Protein AF-A0A822DGM6-F1 (afdb_monomer_lite)

Secondary structure (DSSP, 8-state):
-B-B-----PPPSEEEHHHHHHHHHHHHHHSS-HHHHHHHHHHEEEETTSSS-EEEEPPHHHH-GGGG-S-HHHHHHHHHHHHHHHHHHHHHHHHHHHHHHHTTSS-HHHHHHHH-S-----TT--EEEEEETTGGGGTTSGGGGGTB-EEETTEE-HHHHHHHHHIIIIIHHHHS-GGGEEEEEE---TTSS-TTTSHHHHHHHHHHHHHHHHHHHHHHHHHHHHGGG-HHHHHHHHHHHHHHHTT-

Structure (mmCIF, N/CA/C/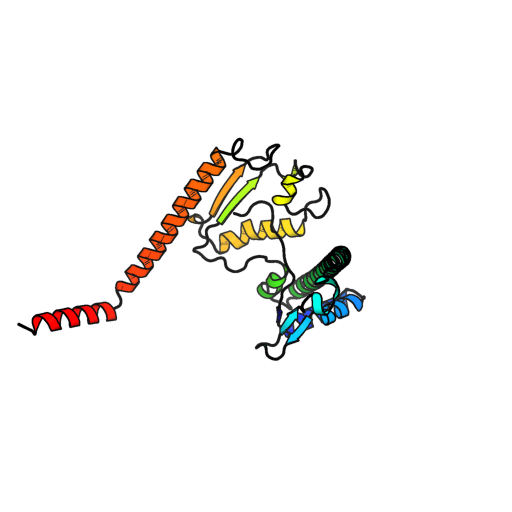O backbone):
data_AF-A0A822DGM6-F1
#
_entry.id   AF-A0A822DGM6-F1
#
loop_
_atom_site.group_PDB
_atom_site.id
_atom_site.type_symbol
_atom_site.label_atom_id
_atom_site.label_alt_id
_atom_site.label_comp_id
_atom_site.label_asym_id
_atom_site.label_entity_id
_atom_site.label_seq_id
_atom_site.pdbx_PDB_ins_code
_atom_site.Cartn_x
_atom_site.Cartn_y
_atom_site.Cartn_z
_atom_site.occupancy
_atom_site.B_iso_or_equiv
_atom_site.auth_seq_id
_atom_site.auth_comp_id
_atom_site.auth_asym_id
_atom_site.auth_atom_id
_atom_site.pdbx_PDB_model_num
ATOM 1 N N . LEU A 1 1 ? -4.417 0.919 12.700 1.00 87.94 1 LEU A N 1
ATOM 2 C CA . LEU A 1 1 ? -4.740 2.357 12.836 1.00 87.94 1 LEU A CA 1
ATOM 3 C C . LEU A 1 1 ? -4.350 3.060 11.544 1.00 87.94 1 LEU A C 1
ATOM 5 O O . LEU A 1 1 ? -3.173 3.060 11.208 1.00 87.94 1 LEU A O 1
ATOM 9 N N . LEU A 1 2 ? -5.324 3.597 10.815 1.00 91.88 2 LEU A N 1
ATOM 10 C CA . LEU A 1 2 ? -5.142 4.345 9.570 1.00 91.88 2 LEU A CA 1
ATOM 11 C C . LEU A 1 2 ? -5.371 5.835 9.853 1.00 91.88 2 LEU A C 1
ATOM 13 O O . LEU A 1 2 ? -6.252 6.186 10.635 1.00 91.88 2 LEU A O 1
ATOM 17 N N . SER A 1 3 ? -4.573 6.714 9.248 1.00 93.38 3 SER A N 1
ATOM 18 C CA . SER A 1 3 ? -4.699 8.164 9.435 1.00 93.38 3 SER A CA 1
ATOM 19 C C . SER A 1 3 ? -4.652 8.883 8.088 1.00 93.38 3 SER A C 1
ATOM 21 O O . SER A 1 3 ? -5.497 8.588 7.248 1.00 93.38 3 SER A O 1
ATOM 23 N N . HIS A 1 4 ? -3.705 9.793 7.857 1.00 93.31 4 HIS A N 1
ATOM 24 C CA . HIS A 1 4 ? -3.575 10.558 6.605 1.00 93.31 4 HIS A CA 1
ATOM 25 C C . HIS A 1 4 ? -2.502 10.026 5.651 1.00 93.31 4 HIS A C 1
ATOM 27 O O . HIS A 1 4 ? -2.264 10.597 4.594 1.00 93.31 4 HIS A O 1
ATOM 33 N N . ARG A 1 5 ? -1.878 8.904 6.007 1.00 92.38 5 ARG A N 1
ATOM 34 C CA . ARG A 1 5 ? -0.863 8.236 5.203 1.00 92.38 5 ARG A CA 1
ATOM 35 C C . ARG A 1 5 ? -1.451 6.974 4.597 1.00 92.38 5 ARG A C 1
ATOM 37 O O . ARG A 1 5 ? -1.886 6.091 5.338 1.00 92.38 5 ARG A O 1
ATOM 44 N N . TYR A 1 6 ? -1.434 6.886 3.275 1.00 89.69 6 TYR A N 1
ATOM 45 C CA . TYR A 1 6 ? -1.707 5.657 2.544 1.00 89.69 6 TYR A CA 1
ATOM 46 C C . TYR A 1 6 ? -0.543 4.669 2.668 1.00 89.69 6 TYR A C 1
ATOM 48 O O . TYR A 1 6 ? -0.751 3.472 2.865 1.00 89.69 6 TYR A O 1
ATOM 56 N N . GLY A 1 7 ? 0.689 5.183 2.611 1.00 83.94 7 GLY A N 1
ATOM 57 C CA . GLY A 1 7 ? 1.909 4.400 2.788 1.00 83.94 7 GLY A CA 1
ATOM 58 C C . GLY A 1 7 ? 2.513 3.878 1.485 1.00 83.94 7 GLY A C 1
ATOM 59 O O . GLY A 1 7 ? 2.067 4.205 0.382 1.00 83.94 7 GLY A O 1
ATOM 60 N N . SER A 1 8 ? 3.582 3.089 1.620 1.00 79.12 8 SER A N 1
ATOM 61 C CA . SER A 1 8 ? 4.339 2.575 0.480 1.00 79.12 8 SER A CA 1
ATOM 62 C C . SER A 1 8 ? 3.508 1.611 -0.362 1.00 79.12 8 SER A C 1
ATOM 64 O O . SER A 1 8 ? 2.733 0.799 0.137 1.00 79.12 8 SER A O 1
ATOM 66 N N . ARG A 1 9 ? 3.707 1.708 -1.674 1.00 84.62 9 ARG A N 1
ATOM 67 C CA . ARG A 1 9 ? 3.064 0.877 -2.690 1.00 84.62 9 ARG A CA 1
ATOM 68 C C . ARG A 1 9 ? 4.193 0.229 -3.492 1.00 84.62 9 ARG A C 1
ATOM 70 O O . ARG A 1 9 ? 4.675 0.841 -4.452 1.00 84.62 9 ARG A O 1
ATOM 77 N N . PRO A 1 10 ? 4.764 -0.875 -2.976 1.00 84.25 10 PRO A N 1
ATOM 78 C CA . PRO A 1 10 ? 5.934 -1.493 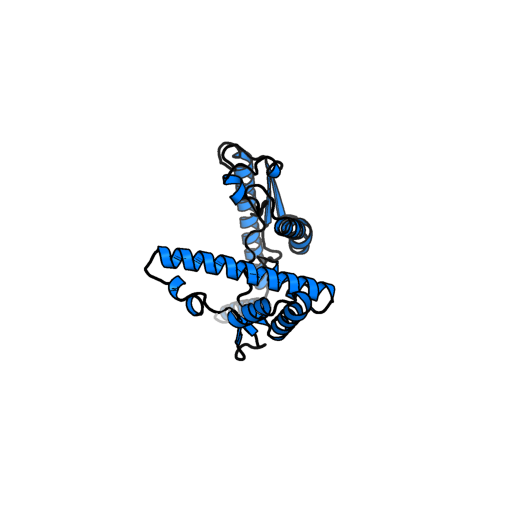-3.582 1.00 84.25 10 PRO A CA 1
ATOM 79 C C . PRO A 1 10 ? 5.580 -2.058 -4.957 1.00 84.25 10 PRO A C 1
ATOM 81 O O . PRO A 1 10 ? 4.427 -2.399 -5.218 1.00 84.25 10 PRO A O 1
ATOM 84 N N . ILE A 1 11 ? 6.581 -2.164 -5.830 1.00 90.94 11 ILE A N 1
ATOM 85 C CA . ILE A 1 11 ? 6.413 -2.899 -7.083 1.00 90.94 11 ILE A CA 1
ATOM 86 C C . ILE A 1 11 ? 6.126 -4.381 -6.770 1.00 90.94 11 ILE A C 1
ATOM 88 O O . ILE A 1 11 ? 6.687 -4.910 -5.803 1.00 90.94 11 ILE A O 1
ATOM 92 N N . PRO A 1 12 ? 5.248 -5.058 -7.530 1.00 92.00 12 PRO A N 1
ATOM 93 C CA . PRO A 1 12 ? 4.923 -6.453 -7.258 1.00 92.00 12 PRO A CA 1
ATOM 94 C C . PRO A 1 12 ? 6.148 -7.357 -7.404 1.00 92.00 12 PRO A C 1
ATOM 96 O O . PRO A 1 12 ? 6.867 -7.282 -8.391 1.00 92.00 12 PRO A O 1
ATOM 99 N N . ALA A 1 13 ? 6.363 -8.274 -6.461 1.00 93.06 13 ALA A N 1
ATOM 100 C CA . ALA A 1 13 ? 7.443 -9.257 -6.586 1.00 93.06 13 ALA A CA 1
ATOM 101 C C . ALA A 1 13 ? 7.217 -10.229 -7.758 1.00 93.06 13 ALA A C 1
ATOM 103 O O . ALA A 1 13 ? 8.172 -10.772 -8.311 1.00 93.06 13 ALA A O 1
ATOM 104 N N . GLN A 1 14 ? 5.954 -10.461 -8.120 1.00 94.00 14 GLN A N 1
ATOM 105 C CA . GLN A 1 14 ? 5.553 -11.337 -9.212 1.00 94.00 14 GLN A CA 1
ATOM 106 C C . GLN A 1 14 ? 4.372 -10.733 -9.966 1.00 94.00 14 GLN A C 1
ATOM 108 O O . GLN A 1 14 ? 3.446 -10.191 -9.359 1.00 94.00 14 GLN A O 1
ATOM 113 N N . ILE A 1 15 ? 4.396 -10.861 -11.289 1.00 95.94 15 ILE A N 1
ATOM 114 C CA . ILE A 1 15 ? 3.319 -10.439 -12.182 1.00 95.94 15 ILE A CA 1
ATOM 115 C C . ILE A 1 15 ? 3.035 -11.602 -13.128 1.00 95.94 15 ILE A C 1
ATOM 117 O O . ILE A 1 15 ? 3.938 -12.115 -13.782 1.00 95.94 15 ILE A O 1
ATOM 121 N N . ARG A 1 16 ? 1.777 -12.039 -13.206 1.00 96.12 16 ARG A N 1
ATOM 122 C CA . ARG A 1 16 ? 1.342 -13.109 -14.118 1.00 96.12 16 ARG A CA 1
ATOM 123 C C . ARG A 1 16 ? 1.769 -12.793 -15.557 1.00 96.12 16 ARG A C 1
ATOM 125 O O . ARG A 1 16 ? 1.596 -11.659 -15.995 1.00 96.12 16 ARG A O 1
ATOM 132 N N . ALA A 1 17 ? 2.284 -13.782 -16.289 1.00 96.75 17 ALA A N 1
ATOM 133 C CA . ALA A 1 17 ? 2.962 -13.559 -17.569 1.00 96.75 17 ALA A CA 1
ATOM 134 C C . ALA A 1 17 ? 2.120 -12.777 -18.579 1.00 96.75 17 ALA A C 1
ATOM 136 O O . ALA A 1 17 ? 2.533 -11.718 -19.035 1.00 96.75 17 ALA A O 1
ATOM 137 N N . SER A 1 18 ? 0.877 -13.210 -18.789 1.00 95.69 18 SER A N 1
ATOM 138 C CA . SER A 1 18 ? -0.056 -12.532 -19.693 1.00 95.69 18 SER A CA 1
ATOM 139 C C . SER A 1 18 ? -0.311 -11.062 -19.329 1.00 95.69 18 SER A C 1
ATOM 141 O O . SER A 1 18 ? -0.556 -10.246 -20.207 1.00 95.69 18 SER A O 1
ATOM 143 N N . LEU A 1 19 ? -0.298 -10.726 -18.032 1.00 96.62 19 LEU A N 1
ATOM 144 C CA . LEU A 1 19 ? -0.475 -9.351 -17.564 1.00 96.62 19 LEU A CA 1
ATOM 145 C C . LEU A 1 19 ? 0.804 -8.542 -17.791 1.00 96.62 19 LEU A C 1
ATOM 147 O O . LEU A 1 19 ? 0.732 -7.412 -18.255 1.00 96.62 19 LEU A O 1
ATOM 151 N N . PHE A 1 20 ? 1.970 -9.114 -17.491 1.00 97.06 20 PHE A N 1
ATOM 152 C CA . PHE A 1 20 ? 3.249 -8.441 -17.702 1.00 97.06 20 PHE A CA 1
ATOM 153 C C . PHE A 1 20 ? 3.493 -8.117 -19.180 1.00 97.06 20 PHE A C 1
ATOM 155 O O . PHE A 1 20 ? 3.872 -6.991 -19.497 1.00 97.06 20 PHE A O 1
ATOM 162 N N . ASP A 1 21 ? 3.227 -9.068 -20.077 1.00 96.62 21 ASP A N 1
ATOM 163 C CA . ASP A 1 21 ? 3.405 -8.883 -21.520 1.00 96.62 21 ASP A CA 1
ATOM 164 C C . ASP A 1 21 ? 2.504 -7.764 -22.058 1.00 96.62 21 ASP A C 1
ATOM 166 O O . ASP A 1 21 ? 2.976 -6.886 -22.780 1.00 96.62 21 ASP A O 1
ATOM 170 N N . LEU A 1 22 ? 1.241 -7.727 -21.619 1.00 96.38 22 LEU A N 1
ATOM 171 C CA . LEU A 1 22 ? 0.295 -6.662 -21.957 1.00 96.38 22 LEU A CA 1
ATOM 172 C C . LEU A 1 22 ? 0.761 -5.284 -21.454 1.00 96.38 22 LEU A C 1
ATOM 174 O O . LEU A 1 22 ? 0.689 -4.289 -22.181 1.00 96.38 22 LEU A O 1
ATOM 178 N N . LEU A 1 23 ? 1.248 -5.207 -20.211 1.00 95.44 23 LEU A N 1
ATOM 179 C CA . LEU A 1 23 ? 1.766 -3.957 -19.647 1.00 95.44 23 LEU A CA 1
ATOM 180 C C . LEU A 1 23 ? 3.000 -3.485 -20.418 1.00 95.44 23 LEU A C 1
ATOM 182 O O . LEU A 1 23 ? 3.097 -2.309 -20.756 1.00 95.44 23 LEU A O 1
ATOM 186 N N . LYS A 1 24 ? 3.916 -4.399 -20.747 1.00 94.56 24 LYS A N 1
ATOM 187 C CA . LYS A 1 24 ? 5.113 -4.098 -21.536 1.00 94.56 24 LYS A CA 1
ATOM 188 C C . LYS A 1 24 ? 4.759 -3.592 -22.935 1.00 94.56 24 LYS A C 1
ATOM 190 O O . LYS A 1 24 ? 5.337 -2.602 -23.376 1.00 94.56 24 LYS A O 1
ATOM 195 N N . GLU A 1 25 ? 3.816 -4.237 -23.619 1.00 93.81 25 GLU A N 1
ATOM 196 C CA . GLU A 1 25 ? 3.315 -3.781 -24.921 1.00 93.81 25 GLU A CA 1
ATOM 197 C C . GLU A 1 25 ? 2.710 -2.374 -24.821 1.00 93.81 25 GLU A C 1
ATOM 199 O O . GLU A 1 25 ? 2.964 -1.514 -25.662 1.00 93.81 25 GLU A O 1
ATOM 204 N N . THR A 1 26 ? 1.967 -2.107 -23.749 1.00 94.06 26 THR A N 1
ATOM 205 C CA . THR A 1 26 ? 1.386 -0.785 -23.496 1.00 94.06 26 THR A CA 1
ATOM 206 C C . THR A 1 26 ? 2.466 0.281 -23.306 1.00 94.06 26 THR A C 1
ATOM 208 O O . THR A 1 26 ? 2.378 1.340 -23.922 1.00 94.06 26 THR A O 1
ATOM 211 N N . VAL A 1 27 ? 3.522 -0.012 -22.536 1.00 92.19 27 VAL A N 1
ATOM 212 C CA . VAL A 1 27 ? 4.674 0.895 -22.366 1.00 92.19 27 VAL A CA 1
ATOM 213 C C . VAL A 1 27 ? 5.352 1.188 -23.707 1.00 92.19 27 VAL A C 1
ATOM 215 O O . VAL A 1 27 ? 5.612 2.351 -24.012 1.00 92.19 27 VAL A O 1
ATOM 218 N N . LEU A 1 28 ? 5.590 0.159 -24.528 1.00 90.88 28 LEU A N 1
ATOM 219 C CA . LEU A 1 28 ? 6.206 0.312 -25.853 1.00 90.88 28 LEU A CA 1
ATOM 220 C C . LEU A 1 28 ? 5.386 1.217 -26.781 1.00 90.88 28 LEU A C 1
ATOM 222 O O . LEU A 1 28 ? 5.953 2.035 -27.501 1.00 90.88 28 LEU A O 1
ATOM 226 N N . ASN A 1 29 ? 4.061 1.074 -26.753 1.00 86.69 29 ASN A N 1
ATOM 227 C CA . ASN A 1 29 ? 3.162 1.798 -27.647 1.00 86.69 29 ASN A CA 1
ATOM 228 C C . ASN A 1 29 ? 2.912 3.251 -27.215 1.00 86.69 29 ASN A C 1
ATOM 230 O O . ASN A 1 29 ? 2.652 4.094 -28.070 1.00 86.69 29 ASN A O 1
ATOM 234 N N . GLU A 1 30 ? 2.951 3.556 -25.914 1.00 80.50 30 GLU A N 1
ATOM 235 C CA . GLU A 1 30 ? 2.589 4.888 -25.407 1.00 80.50 30 GLU A CA 1
ATOM 236 C C . GLU A 1 30 ? 3.780 5.810 -25.147 1.00 80.50 30 GLU A C 1
ATOM 238 O O . GLU A 1 30 ? 3.636 7.025 -25.279 1.00 80.50 30 GLU A O 1
ATOM 243 N N . GLN A 1 31 ? 4.946 5.276 -24.770 1.00 64.69 31 GLN A N 1
ATOM 244 C CA . GLN A 1 31 ? 6.021 6.121 -24.238 1.00 64.69 31 GLN A CA 1
ATOM 245 C C . GLN A 1 31 ? 7.066 6.558 -25.268 1.00 64.69 31 GLN A C 1
ATOM 247 O O . GLN A 1 31 ? 7.932 7.349 -24.915 1.00 64.69 31 GLN A O 1
ATOM 252 N N . ASN A 1 32 ? 7.008 6.099 -26.529 1.00 55.66 32 ASN A N 1
ATOM 253 C CA . ASN A 1 32 ? 8.007 6.369 -27.589 1.00 55.66 32 ASN A CA 1
ATOM 254 C C . ASN A 1 32 ? 9.483 6.093 -27.197 1.00 55.66 32 ASN A C 1
ATOM 256 O O . ASN A 1 32 ? 10.392 6.322 -27.996 1.00 55.66 32 ASN A O 1
ATOM 260 N N . GLU A 1 33 ? 9.739 5.570 -25.997 1.00 59.31 33 GLU A N 1
ATOM 261 C CA . GLU A 1 33 ? 11.053 5.314 -25.428 1.00 59.31 33 GLU A CA 1
ATOM 262 C C . GLU A 1 33 ? 11.187 3.819 -25.133 1.00 59.31 33 GLU A C 1
ATOM 264 O O . GLU A 1 33 ? 10.629 3.285 -24.177 1.00 59.31 33 GLU A O 1
ATOM 269 N N . ASN A 1 34 ? 11.983 3.129 -25.950 1.00 75.88 34 ASN A N 1
ATOM 270 C CA . ASN A 1 34 ? 12.264 1.698 -25.794 1.00 75.88 34 ASN A CA 1
ATOM 271 C C . ASN A 1 34 ? 12.921 1.359 -24.431 1.00 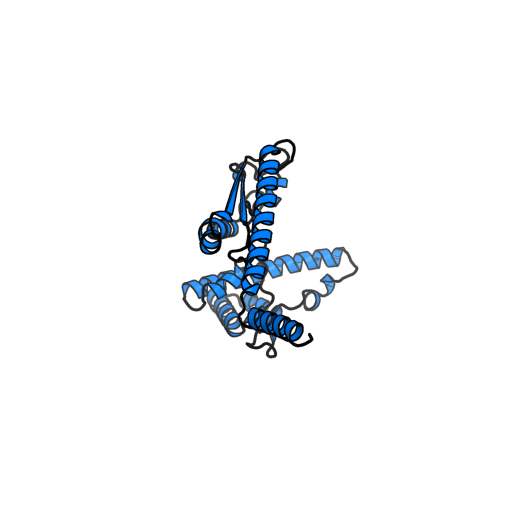75.88 34 ASN A C 1
ATOM 273 O O . ASN A 1 34 ? 12.808 0.242 -23.928 1.00 75.88 34 ASN A O 1
ATOM 277 N N . HIS A 1 35 ? 13.558 2.348 -23.797 1.00 84.56 35 HIS A N 1
ATOM 278 C CA . HIS A 1 35 ? 14.317 2.200 -22.555 1.00 84.56 35 HIS A CA 1
ATOM 279 C C . HIS A 1 35 ? 13.477 1.707 -21.365 1.00 84.56 35 HIS A C 1
ATOM 281 O O . HIS A 1 35 ? 13.982 0.939 -20.547 1.00 84.56 35 HIS A O 1
ATOM 287 N N . ASP A 1 36 ? 12.204 2.098 -21.252 1.00 88.69 36 ASP A N 1
ATOM 288 C CA . ASP A 1 36 ? 11.359 1.682 -20.124 1.00 88.69 36 ASP A CA 1
ATOM 289 C C . ASP A 1 36 ? 10.926 0.216 -20.222 1.00 88.69 36 ASP A C 1
ATOM 291 O O . ASP A 1 36 ? 10.956 -0.526 -19.238 1.00 88.69 36 ASP A O 1
ATOM 295 N N . ALA A 1 37 ? 10.608 -0.251 -21.428 1.00 89.75 37 ALA A N 1
ATOM 296 C CA . ALA A 1 37 ? 10.298 -1.657 -21.669 1.00 89.75 37 ALA A CA 1
ATOM 297 C C . ALA A 1 37 ? 11.532 -2.564 -21.496 1.00 89.75 37 ALA A C 1
ATOM 299 O O . ALA A 1 37 ? 11.421 -3.701 -21.010 1.00 89.75 37 ALA A O 1
ATOM 300 N N . GLU A 1 38 ? 12.715 -2.066 -21.866 1.00 91.62 38 GLU A N 1
ATOM 301 C CA . GLU A 1 38 ? 13.996 -2.722 -21.598 1.00 91.62 38 GLU A CA 1
ATOM 302 C C . GLU A 1 38 ? 14.260 -2.822 -20.093 1.00 91.62 38 GLU A C 1
ATOM 304 O O . GLU A 1 38 ? 14.580 -3.910 -19.607 1.00 91.62 38 GLU A O 1
ATOM 309 N N . LEU A 1 39 ? 14.022 -1.742 -19.340 1.00 92.62 39 LEU A N 1
ATOM 310 C CA . LEU A 1 39 ? 14.163 -1.723 -17.885 1.00 92.62 39 LEU A CA 1
ATOM 311 C C . LEU A 1 39 ? 13.254 -2.762 -17.213 1.00 92.62 39 LEU A C 1
ATOM 313 O O . LEU A 1 39 ? 13.711 -3.528 -16.363 1.00 92.62 39 LEU A O 1
ATOM 317 N N . LEU A 1 40 ? 11.987 -2.861 -17.631 1.00 93.81 40 LEU A N 1
ATOM 318 C CA . LEU A 1 40 ? 11.077 -3.899 -17.133 1.00 93.81 40 LEU A CA 1
ATOM 319 C C . LEU A 1 40 ? 11.620 -5.311 -17.409 1.00 93.81 40 LEU A C 1
ATOM 321 O O . LEU A 1 40 ? 11.588 -6.164 -16.526 1.00 93.81 40 LEU A O 1
ATOM 325 N N . THR A 1 41 ? 12.167 -5.551 -18.602 1.00 92.94 41 THR A N 1
ATOM 326 C CA . THR A 1 41 ? 12.714 -6.863 -19.004 1.00 92.94 41 THR A CA 1
ATOM 327 C C . THR A 1 41 ? 14.033 -7.199 -18.293 1.00 92.94 41 THR A C 1
ATOM 329 O O . THR A 1 41 ? 14.356 -8.371 -18.085 1.00 92.94 41 THR A O 1
ATOM 332 N N . GLN A 1 42 ? 14.809 -6.185 -17.910 1.00 94.69 42 GLN A N 1
ATOM 333 C CA . GLN A 1 42 ? 16.024 -6.354 -17.119 1.00 94.69 42 GLN A CA 1
ATOM 334 C C . GLN A 1 42 ? 15.690 -6.812 -15.695 1.00 94.69 42 GLN A C 1
ATOM 336 O O . GLN A 1 42 ? 16.333 -7.728 -15.179 1.00 94.69 42 GLN A O 1
ATOM 341 N N . TRP A 1 43 ? 14.676 -6.193 -15.083 1.00 96.38 43 TRP A N 1
ATOM 342 C CA . TRP A 1 43 ? 14.323 -6.395 -13.676 1.00 96.38 43 TRP A CA 1
ATOM 343 C C . TRP A 1 43 ? 13.322 -7.515 -13.422 1.00 96.38 43 TRP A C 1
ATOM 345 O O . TRP A 1 43 ? 13.276 -8.025 -12.305 1.00 96.38 43 TRP A O 1
ATOM 355 N N . TYR A 1 44 ? 12.559 -7.941 -14.425 1.00 97.06 44 TYR A N 1
ATOM 356 C CA . TYR A 1 44 ? 11.631 -9.059 -14.310 1.00 97.06 44 TYR A CA 1
ATOM 357 C C . TYR A 1 44 ? 12.003 -10.190 -15.267 1.00 97.06 44 TYR A C 1
ATOM 359 O O . TYR A 1 44 ? 12.159 -9.982 -16.471 1.00 97.06 44 TYR A O 1
ATOM 367 N N . ARG A 1 45 ? 12.094 -11.419 -14.749 1.00 96.75 45 ARG A N 1
ATOM 368 C CA . ARG A 1 45 ? 12.380 -12.618 -15.554 1.00 96.75 45 ARG A CA 1
ATOM 369 C C . ARG A 1 45 ? 11.214 -13.585 -15.529 1.00 96.75 45 ARG A C 1
ATOM 371 O O . ARG A 1 45 ? 10.628 -13.809 -14.476 1.00 96.75 45 ARG A O 1
ATOM 378 N N . LEU A 1 46 ? 10.912 -14.159 -16.689 1.00 97.31 46 LEU A N 1
ATOM 379 C CA . LEU A 1 46 ? 9.883 -15.179 -16.822 1.00 97.31 46 LEU A CA 1
ATOM 380 C C . LEU A 1 46 ? 10.312 -16.450 -16.082 1.00 97.31 46 LEU A C 1
ATOM 382 O O . LEU A 1 46 ? 11.335 -17.048 -16.410 1.00 97.31 46 LEU A O 1
ATOM 386 N N . ASP A 1 47 ? 9.496 -16.869 -15.125 1.00 95.44 47 ASP A N 1
ATOM 387 C CA . ASP A 1 47 ? 9.554 -18.177 -14.494 1.00 95.44 47 ASP A CA 1
ATOM 388 C C . ASP A 1 47 ? 8.406 -19.040 -15.028 1.00 95.44 47 ASP A C 1
ATOM 390 O O . ASP A 1 47 ? 7.229 -18.836 -14.714 1.00 95.44 47 ASP A O 1
ATOM 394 N N . THR A 1 48 ? 8.763 -20.012 -15.865 1.00 94.94 48 THR A N 1
ATOM 395 C CA . THR A 1 48 ? 7.831 -20.990 -16.438 1.00 94.94 48 THR A CA 1
ATOM 396 C C . THR A 1 48 ? 7.537 -22.153 -15.494 1.00 94.94 48 THR A C 1
ATOM 398 O O . THR A 1 48 ? 6.694 -22.983 -15.820 1.00 94.94 48 THR A O 1
ATOM 401 N N . ASN A 1 49 ? 8.223 -22.243 -14.348 1.00 93.44 49 ASN A N 1
ATOM 402 C CA . ASN A 1 49 ? 7.922 -23.243 -13.322 1.00 93.44 49 ASN A CA 1
ATOM 403 C C . ASN A 1 49 ? 6.736 -22.818 -12.443 1.00 93.44 49 ASN A C 1
ATOM 405 O O . ASN A 1 49 ? 6.107 -23.663 -11.806 1.00 93.44 49 ASN A O 1
ATOM 409 N N . CYS A 1 50 ? 6.411 -21.521 -12.415 1.00 87.12 50 CYS A N 1
ATOM 410 C CA . CYS A 1 50 ? 5.177 -21.028 -11.817 1.00 87.12 50 CYS A CA 1
ATOM 411 C C . CYS A 1 50 ? 3.959 -21.461 -12.649 1.00 87.12 50 CYS A C 1
ATOM 413 O O . CYS A 1 50 ? 3.984 -21.422 -13.878 1.00 87.12 50 CYS A O 1
ATOM 415 N N . MET A 1 51 ? 2.865 -21.823 -11.974 1.00 88.25 51 MET A N 1
ATOM 416 C CA . MET A 1 51 ? 1.589 -22.165 -12.609 1.00 88.25 51 MET A CA 1
ATOM 417 C C . MET A 1 51 ? 0.473 -21.254 -12.068 1.00 88.25 51 MET A C 1
ATOM 419 O O . MET A 1 51 ? 0.043 -21.453 -10.930 1.00 88.25 51 MET A O 1
ATOM 423 N N . PRO A 1 52 ? -0.023 -20.269 -12.847 1.00 90.94 52 PRO A N 1
ATOM 424 C CA . PRO A 1 52 ? 0.395 -19.914 -14.210 1.00 90.94 52 PRO A CA 1
ATOM 425 C C . PRO A 1 52 ? 1.798 -19.270 -14.258 1.00 90.94 52 PRO A C 1
ATOM 427 O O . PRO A 1 52 ? 2.244 -18.741 -13.237 1.00 90.94 52 PRO A O 1
ATOM 430 N N . PRO A 1 53 ? 2.470 -19.256 -15.431 1.00 95.56 53 PRO A N 1
ATOM 431 C CA . PRO A 1 53 ? 3.769 -18.604 -15.589 1.00 95.56 53 PRO A CA 1
ATOM 432 C C . PRO A 1 53 ? 3.735 -17.143 -15.145 1.00 95.56 53 PRO A C 1
ATOM 434 O O . PRO A 1 53 ? 2.737 -16.438 -15.348 1.00 95.56 53 PRO A O 1
ATOM 437 N N . ALA A 1 54 ? 4.831 -16.676 -14.554 1.00 96.75 54 ALA A N 1
ATOM 438 C CA . ALA A 1 54 ? 4.917 -15.337 -13.989 1.00 96.75 54 ALA A CA 1
ATOM 439 C C . ALA A 1 54 ? 6.291 -14.714 -14.223 1.00 96.75 54 ALA A C 1
ATOM 441 O O . ALA A 1 54 ? 7.312 -15.392 -14.230 1.00 96.75 54 ALA A O 1
ATOM 442 N N . TYR A 1 55 ? 6.312 -13.400 -14.382 1.00 97.81 55 TYR A N 1
ATOM 443 C CA . TYR A 1 55 ? 7.517 -12.595 -14.341 1.00 97.81 55 TYR A CA 1
ATOM 444 C C . TYR A 1 55 ? 7.857 -12.270 -12.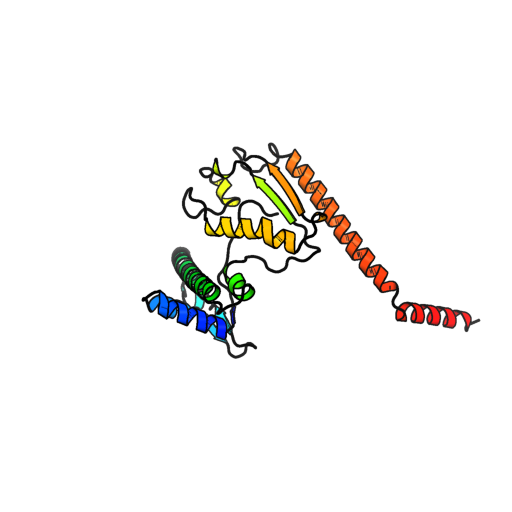887 1.00 97.81 55 TYR A C 1
ATOM 446 O O . TYR A 1 55 ? 7.038 -11.697 -12.167 1.00 97.81 55 TYR A O 1
ATOM 454 N N . VAL A 1 56 ? 9.064 -12.632 -12.462 1.00 96.81 56 VAL A N 1
ATOM 455 C CA . VAL A 1 56 ? 9.555 -12.484 -11.089 1.00 96.81 56 VAL A CA 1
ATOM 456 C C . VAL A 1 56 ? 10.589 -11.365 -11.028 1.00 96.81 56 VAL A C 1
ATOM 458 O O . VAL A 1 56 ? 11.539 -11.345 -11.819 1.00 96.81 56 VAL A O 1
ATOM 461 N N . LEU A 1 57 ? 10.418 -10.448 -10.076 1.00 96.62 57 LEU A N 1
ATOM 462 C CA . LEU A 1 57 ? 11.366 -9.374 -9.796 1.00 96.62 57 LEU A CA 1
ATOM 463 C C . LEU A 1 57 ? 12.711 -9.960 -9.345 1.00 96.62 57 LEU A C 1
ATOM 465 O O . LEU A 1 57 ? 12.774 -10.786 -8.433 1.00 96.62 57 LEU A O 1
ATOM 469 N N . GLN A 1 58 ? 13.794 -9.528 -9.983 1.00 95.88 58 GLN A N 1
ATOM 470 C CA . GLN A 1 58 ? 15.142 -9.991 -9.679 1.00 95.88 58 GLN A CA 1
ATOM 471 C C . GLN A 1 58 ? 15.685 -9.352 -8.398 1.00 95.88 58 GLN A C 1
ATOM 473 O O . GLN A 1 58 ? 15.335 -8.230 -8.033 1.00 95.88 58 GLN A O 1
ATOM 478 N N . ASN A 1 59 ? 16.581 -10.068 -7.715 1.00 93.31 59 ASN A N 1
ATOM 479 C CA . ASN A 1 59 ? 17.273 -9.524 -6.551 1.00 93.31 59 ASN A CA 1
ATOM 480 C C . ASN A 1 59 ? 18.089 -8.289 -6.965 1.00 93.31 59 ASN A C 1
ATOM 482 O O . ASN A 1 59 ? 18.828 -8.345 -7.949 1.00 93.31 59 ASN A O 1
ATOM 486 N N . ILE A 1 60 ? 18.011 -7.213 -6.182 1.00 93.44 60 ILE A N 1
ATOM 487 C CA . ILE A 1 60 ? 18.754 -5.967 -6.406 1.00 93.44 60 ILE A CA 1
ATOM 488 C C . ILE A 1 60 ? 20.240 -6.248 -6.636 1.00 93.44 60 ILE A C 1
ATOM 490 O O . ILE A 1 60 ? 20.814 -5.742 -7.594 1.00 93.44 60 ILE A O 1
ATOM 494 N N . SER A 1 61 ? 20.849 -7.133 -5.843 1.00 91.44 61 SER A N 1
ATOM 495 C CA . SER A 1 61 ? 22.278 -7.442 -5.947 1.00 91.44 61 SER A CA 1
ATOM 496 C C . SER A 1 61 ? 22.677 -8.211 -7.207 1.00 91.44 61 SER A C 1
ATOM 498 O O . SER A 1 61 ? 23.863 -8.300 -7.510 1.00 91.44 61 SER A O 1
ATOM 500 N N . SER A 1 62 ? 21.715 -8.801 -7.925 1.00 91.06 62 SER A N 1
ATOM 501 C CA . SER A 1 62 ? 21.981 -9.482 -9.199 1.00 91.06 62 SER A CA 1
ATOM 502 C C . SER A 1 62 ? 22.215 -8.500 -10.348 1.00 91.06 62 SER A C 1
ATOM 504 O O . SER A 1 62 ? 22.887 -8.847 -11.315 1.00 91.06 62 SER A O 1
ATOM 506 N N . ILE A 1 63 ? 21.687 -7.277 -10.225 1.00 91.81 63 ILE A N 1
ATOM 507 C CA . ILE A 1 63 ? 21.783 -6.217 -11.237 1.00 91.81 63 ILE A CA 1
ATOM 508 C C . ILE A 1 63 ? 22.683 -5.073 -10.751 1.00 91.81 63 ILE A C 1
ATOM 510 O O . ILE A 1 63 ? 23.432 -4.518 -11.547 1.00 91.81 63 ILE A O 1
ATOM 514 N N . ILE A 1 64 ? 22.659 -4.766 -9.450 1.00 92.19 64 ILE A N 1
ATOM 515 C CA . ILE A 1 64 ? 23.477 -3.745 -8.783 1.00 92.19 64 ILE A CA 1
ATOM 516 C C . ILE A 1 64 ? 24.404 -4.451 -7.770 1.00 92.19 64 ILE A C 1
ATOM 518 O O . ILE A 1 64 ? 24.065 -4.555 -6.587 1.00 92.19 64 ILE A O 1
ATOM 522 N N . PRO A 1 65 ? 25.584 -4.960 -8.184 1.00 88.94 65 PRO A N 1
ATOM 523 C CA . PRO A 1 65 ? 26.438 -5.792 -7.323 1.00 88.94 65 PRO A CA 1
ATOM 524 C C . PRO A 1 65 ? 26.879 -5.104 -6.024 1.00 88.94 65 PRO A C 1
ATOM 526 O O . PRO A 1 65 ? 26.985 -5.739 -4.975 1.00 88.94 65 PRO A O 1
ATOM 529 N N . HIS A 1 66 ? 27.085 -3.785 -6.074 1.00 87.19 66 HIS A N 1
ATOM 530 C CA . HIS A 1 66 ? 27.548 -2.976 -4.944 1.00 87.19 66 HIS A CA 1
ATOM 531 C C . HIS A 1 66 ? 26.502 -2.783 -3.834 1.00 87.19 66 HIS A C 1
ATOM 533 O O . HIS A 1 66 ? 26.830 -2.273 -2.765 1.00 87.19 66 HIS A O 1
ATOM 539 N N . PHE A 1 67 ? 25.265 -3.246 -4.036 1.00 83.69 67 PHE A N 1
ATOM 540 C CA . PHE A 1 67 ? 24.195 -3.150 -3.041 1.00 83.69 67 PHE A CA 1
ATOM 541 C C . PHE A 1 67 ? 24.474 -3.962 -1.760 1.00 83.69 67 PHE A C 1
ATOM 543 O O . PHE A 1 67 ? 23.963 -3.628 -0.695 1.00 83.69 67 PHE A O 1
ATOM 550 N N . ILE A 1 68 ? 25.315 -5.004 -1.837 1.00 85.12 68 ILE A N 1
ATOM 551 C CA . ILE A 1 68 ? 25.759 -5.819 -0.683 1.00 85.12 68 ILE A CA 1
ATOM 552 C C . ILE A 1 68 ? 27.262 -5.600 -0.404 1.00 85.12 68 ILE A C 1
ATOM 554 O O . ILE A 1 68 ? 27.946 -6.451 0.166 1.00 85.12 68 ILE A O 1
ATOM 558 N N . SER A 1 69 ? 27.825 -4.467 -0.836 1.00 87.31 69 SER A N 1
ATOM 559 C CA . SER A 1 69 ? 29.230 -4.155 -0.566 1.00 87.31 69 SER A CA 1
ATOM 560 C C . SER A 1 69 ? 29.476 -3.943 0.933 1.00 87.31 69 SER A C 1
ATOM 562 O O . SER A 1 69 ? 28.599 -3.523 1.686 1.00 87.31 69 SER A O 1
ATOM 564 N N . LYS A 1 70 ? 30.708 -4.207 1.383 1.00 86.38 70 LYS A N 1
ATOM 565 C CA . LYS A 1 70 ? 31.162 -3.810 2.729 1.00 86.38 70 LYS A CA 1
ATOM 566 C C . LYS A 1 70 ? 31.516 -2.321 2.798 1.00 86.38 70 LYS A C 1
ATOM 568 O O . LYS A 1 70 ? 31.715 -1.795 3.889 1.00 86.38 70 LYS A O 1
ATOM 573 N N . ASN A 1 71 ? 31.632 -1.661 1.645 1.00 90.94 71 ASN A N 1
ATOM 574 C CA . ASN A 1 71 ? 31.929 -0.244 1.546 1.00 90.94 71 ASN A CA 1
ATOM 575 C C . ASN A 1 71 ? 30.641 0.581 1.673 1.00 90.94 71 ASN A C 1
ATOM 577 O O . ASN A 1 71 ? 29.750 0.510 0.827 1.00 90.94 71 ASN A O 1
ATOM 581 N N . THR A 1 72 ? 30.568 1.398 2.722 1.00 88.81 72 THR A N 1
ATOM 582 C CA . THR A 1 72 ? 29.403 2.228 3.041 1.00 88.81 72 THR A CA 1
ATOM 583 C C . THR A 1 72 ? 29.021 3.194 1.918 1.00 88.81 72 THR A C 1
ATOM 585 O O . THR A 1 72 ? 27.833 3.434 1.707 1.00 88.81 72 THR A O 1
ATOM 588 N N . ASP A 1 73 ? 29.988 3.758 1.195 1.00 91.06 73 ASP A N 1
ATOM 589 C CA . ASP A 1 73 ? 29.692 4.754 0.159 1.00 91.06 73 ASP A CA 1
ATOM 590 C C . ASP A 1 73 ? 29.206 4.101 -1.140 1.00 91.06 73 ASP A C 1
ATOM 592 O O . ASP A 1 73 ? 28.277 4.606 -1.771 1.00 91.06 73 ASP A O 1
ATOM 596 N N . GLU A 1 74 ? 29.733 2.921 -1.476 1.00 89.31 74 GLU A N 1
ATOM 597 C CA . GLU A 1 74 ? 29.206 2.083 -2.560 1.00 89.31 74 GLU A CA 1
ATOM 598 C C . GLU A 1 74 ? 27.757 1.662 -2.294 1.00 89.31 74 GLU A C 1
ATOM 600 O O . GLU A 1 74 ? 26.916 1.772 -3.183 1.00 89.31 74 GLU A O 1
ATOM 605 N N . VAL A 1 75 ? 27.442 1.250 -1.061 1.00 90.00 75 VAL A N 1
ATOM 606 C CA . VAL A 1 75 ? 26.074 0.873 -0.674 1.00 90.00 75 VAL A CA 1
ATOM 607 C C . VAL A 1 75 ? 25.125 2.066 -0.760 1.00 90.00 75 VAL A C 1
ATOM 609 O O . VAL A 1 75 ? 24.015 1.923 -1.263 1.00 90.00 75 VAL A O 1
ATOM 612 N N . LYS A 1 76 ? 25.542 3.261 -0.317 1.00 90.75 76 LYS A N 1
ATOM 613 C CA . LYS A 1 76 ? 24.715 4.476 -0.441 1.00 90.75 76 LYS A CA 1
ATOM 614 C C . LYS A 1 76 ? 24.434 4.832 -1.898 1.00 90.75 76 LYS A C 1
ATOM 616 O O . LYS A 1 76 ? 23.309 5.208 -2.223 1.00 90.75 76 LYS A O 1
ATOM 621 N N . GLN A 1 77 ? 25.443 4.736 -2.763 1.00 91.56 77 GLN A N 1
ATOM 622 C CA . GLN A 1 77 ? 25.279 5.021 -4.185 1.00 91.56 77 GLN A CA 1
ATOM 623 C C . GLN A 1 77 ? 24.358 3.989 -4.850 1.00 91.56 77 GLN A C 1
ATOM 625 O O . GLN A 1 77 ? 23.439 4.377 -5.567 1.00 91.56 77 GLN A O 1
ATOM 630 N N . ALA A 1 78 ? 24.547 2.704 -4.542 1.00 91.19 78 ALA A N 1
ATOM 631 C CA . ALA A 1 78 ? 23.690 1.616 -5.004 1.00 91.19 78 ALA A CA 1
ATOM 632 C C . ALA A 1 78 ? 22.239 1.750 -4.501 1.00 91.19 78 ALA A C 1
ATOM 634 O O . ALA A 1 78 ? 21.301 1.478 -5.243 1.00 91.19 78 ALA A O 1
ATOM 635 N N . ASP A 1 79 ? 22.029 2.198 -3.259 1.00 90.69 79 ASP A N 1
ATOM 636 C CA . ASP A 1 79 ? 20.696 2.462 -2.702 1.00 90.69 79 ASP A CA 1
ATOM 637 C C . ASP A 1 79 ? 20.002 3.634 -3.405 1.00 90.69 79 ASP A C 1
ATOM 639 O O . ASP A 1 79 ? 18.808 3.562 -3.702 1.00 90.69 79 ASP A O 1
ATOM 643 N N . LYS A 1 80 ? 20.746 4.698 -3.724 1.00 91.56 80 LYS A N 1
ATOM 644 C CA . LYS A 1 80 ? 20.218 5.812 -4.517 1.00 91.56 80 LYS A CA 1
ATOM 645 C C . LYS A 1 80 ? 19.821 5.350 -5.922 1.00 91.56 80 LYS A C 1
ATOM 647 O O . LYS A 1 80 ? 18.699 5.613 -6.344 1.00 91.56 80 LYS A O 1
ATOM 652 N N . GLU A 1 81 ? 20.702 4.619 -6.598 1.00 93.81 81 GLU A N 1
ATOM 653 C CA . GLU A 1 81 ? 20.440 4.047 -7.922 1.00 93.81 81 GLU A CA 1
ATOM 654 C C . GLU A 1 81 ? 19.204 3.137 -7.907 1.00 93.81 81 GLU A C 1
ATOM 656 O O . GLU A 1 81 ? 18.303 3.288 -8.734 1.00 93.81 81 GLU A O 1
ATOM 661 N N . TRP A 1 82 ? 19.105 2.247 -6.915 1.00 94.12 82 TRP A N 1
ATOM 662 C CA . TRP A 1 82 ? 17.938 1.388 -6.747 1.00 94.12 82 TRP A CA 1
ATOM 663 C C . TRP A 1 82 ? 16.655 2.193 -6.532 1.00 94.12 82 TRP A C 1
ATOM 665 O O . TRP A 1 82 ? 15.635 1.877 -7.138 1.00 94.12 82 TRP A O 1
ATOM 675 N N . LYS A 1 83 ? 16.675 3.239 -5.699 1.00 91.06 83 LYS A N 1
ATOM 676 C CA . LYS A 1 83 ? 15.497 4.093 -5.473 1.00 91.06 83 LYS A CA 1
ATOM 677 C C . LYS A 1 83 ? 15.015 4.747 -6.763 1.00 91.06 83 LYS A C 1
ATOM 679 O O . LYS A 1 83 ? 13.808 4.751 -7.010 1.00 91.06 83 LYS A O 1
ATOM 684 N N . ASP A 1 84 ? 15.935 5.254 -7.577 1.00 91.06 84 ASP A N 1
ATOM 685 C CA . ASP A 1 84 ? 15.616 5.896 -8.852 1.00 91.06 84 ASP A CA 1
ATOM 686 C C . ASP A 1 84 ? 15.018 4.880 -9.841 1.00 91.06 84 ASP A C 1
ATOM 688 O O . ASP A 1 84 ? 13.933 5.105 -10.386 1.00 91.06 84 ASP A O 1
ATOM 692 N N . ILE A 1 85 ? 15.645 3.707 -9.984 1.00 92.94 85 ILE A N 1
ATOM 693 C CA . ILE A 1 85 ? 15.151 2.606 -10.827 1.00 92.94 85 ILE A CA 1
ATOM 694 C C . ILE A 1 85 ? 13.785 2.102 -10.352 1.00 92.94 85 ILE A C 1
ATOM 696 O O . ILE A 1 85 ? 12.854 1.976 -11.147 1.00 92.94 85 ILE A O 1
ATOM 700 N N . ASN A 1 86 ? 13.632 1.836 -9.055 1.00 92.00 86 ASN A N 1
ATOM 701 C CA . ASN A 1 86 ? 12.389 1.351 -8.466 1.00 92.00 86 ASN A CA 1
ATOM 702 C C . ASN A 1 86 ? 11.248 2.357 -8.669 1.00 92.00 86 ASN A C 1
ATOM 704 O O . ASN A 1 86 ? 10.121 1.960 -8.960 1.00 92.00 86 ASN A O 1
ATOM 708 N N . ASN A 1 87 ? 11.528 3.659 -8.549 1.00 89.81 87 ASN A N 1
ATOM 709 C CA . ASN A 1 87 ? 10.548 4.699 -8.848 1.00 89.81 87 ASN A CA 1
ATOM 710 C C . ASN A 1 87 ? 10.149 4.688 -10.329 1.00 89.81 87 ASN A C 1
ATOM 712 O O . ASN A 1 87 ? 8.954 4.764 -10.613 1.00 89.81 87 ASN A O 1
ATOM 716 N N . ARG A 1 88 ? 11.112 4.541 -11.247 1.00 91.31 88 ARG A N 1
ATOM 717 C CA . ARG A 1 88 ? 10.858 4.472 -12.693 1.00 91.31 88 ARG A CA 1
ATOM 718 C C . ARG A 1 88 ? 10.004 3.255 -13.061 1.00 91.31 88 ARG A C 1
ATOM 720 O O . ARG A 1 88 ? 8.915 3.428 -13.595 1.00 91.31 88 ARG A O 1
ATOM 727 N N . ILE A 1 89 ? 10.405 2.051 -12.640 1.00 93.19 89 ILE A N 1
ATOM 728 C CA . ILE A 1 89 ? 9.633 0.807 -12.831 1.00 93.19 89 ILE A CA 1
ATOM 729 C C . ILE A 1 89 ? 8.210 0.955 -12.286 1.00 93.19 89 ILE A C 1
ATOM 731 O O . ILE A 1 89 ? 7.242 0.583 -12.951 1.00 93.19 89 ILE A O 1
ATOM 735 N N . ARG A 1 90 ? 8.065 1.510 -11.075 1.00 91.25 90 ARG A N 1
ATOM 736 C CA . ARG A 1 90 ? 6.755 1.717 -10.451 1.00 91.25 90 ARG A CA 1
ATOM 737 C C . ARG A 1 90 ? 5.867 2.633 -11.289 1.00 91.25 90 ARG A C 1
ATOM 739 O O . ARG A 1 90 ? 4.692 2.321 -11.454 1.00 91.25 90 ARG A O 1
ATOM 746 N N . LEU A 1 91 ? 6.400 3.752 -11.780 1.00 89.25 91 LEU A N 1
ATOM 747 C CA . LEU A 1 91 ? 5.648 4.693 -12.611 1.00 89.25 91 LEU A CA 1
ATOM 748 C C . LEU A 1 91 ? 5.209 4.041 -13.926 1.00 89.25 91 LEU A C 1
ATOM 750 O O . LEU A 1 91 ? 4.022 4.091 -14.237 1.00 89.25 91 LEU A O 1
ATOM 754 N N . CYS A 1 92 ? 6.115 3.348 -14.622 1.00 91.50 92 CYS A N 1
ATOM 755 C CA . CYS A 1 92 ? 5.803 2.664 -15.879 1.00 91.50 92 CYS A CA 1
ATOM 756 C C . CYS A 1 92 ? 4.694 1.621 -15.708 1.00 91.50 92 CYS A C 1
ATOM 758 O O . CYS A 1 92 ? 3.712 1.632 -16.447 1.00 91.50 92 CYS A O 1
ATOM 760 N N . LEU A 1 93 ? 4.808 0.747 -14.700 1.00 93.62 93 LEU A N 1
ATOM 761 C CA . LEU A 1 93 ? 3.799 -0.286 -14.439 1.00 93.62 93 LEU A CA 1
ATOM 762 C C . LEU A 1 93 ? 2.432 0.318 -14.108 1.00 93.62 93 LEU A C 1
ATOM 764 O O . LEU A 1 93 ? 1.409 -0.205 -14.541 1.00 93.62 93 LEU A O 1
ATOM 768 N N . ARG A 1 94 ? 2.404 1.419 -13.355 1.00 91.81 94 ARG A N 1
ATOM 769 C CA . ARG A 1 94 ? 1.160 2.091 -12.964 1.00 91.81 94 ARG A CA 1
ATOM 770 C C . ARG A 1 94 ? 0.475 2.786 -14.121 1.00 91.81 94 ARG A C 1
ATOM 772 O O . ARG A 1 94 ? -0.726 2.609 -14.281 1.00 91.81 94 ARG A O 1
ATOM 779 N N . GLN A 1 95 ? 1.231 3.532 -14.920 1.00 91.12 95 GLN A N 1
ATOM 780 C CA . GLN A 1 95 ? 0.709 4.193 -16.113 1.00 91.12 95 GLN A CA 1
ATOM 781 C C . GLN A 1 95 ? 0.160 3.154 -17.093 1.00 91.12 95 GLN A C 1
ATOM 783 O O . GLN A 1 95 ? -0.988 3.254 -17.512 1.00 91.12 95 GLN A O 1
ATOM 788 N N . ALA A 1 96 ? 0.921 2.087 -17.358 1.00 93.88 96 ALA A N 1
ATOM 789 C CA . ALA A 1 96 ? 0.460 0.998 -18.211 1.00 93.88 96 ALA A CA 1
ATOM 790 C C . ALA A 1 96 ? -0.795 0.309 -17.653 1.00 93.88 96 ALA A C 1
ATOM 792 O O . ALA A 1 96 ? -1.718 0.015 -18.412 1.00 93.88 96 ALA A O 1
ATOM 793 N N . ALA A 1 97 ? -0.866 0.076 -16.338 1.00 94.62 97 ALA A N 1
ATOM 794 C CA . ALA A 1 97 ? -2.036 -0.527 -15.707 1.00 94.62 97 ALA A CA 1
ATOM 795 C C . ALA A 1 97 ? -3.269 0.385 -15.781 1.00 94.62 97 ALA A C 1
ATOM 797 O O . ALA A 1 97 ? -4.364 -0.099 -16.056 1.00 94.62 97 ALA A O 1
ATOM 798 N N . GLU A 1 98 ? -3.107 1.692 -15.576 1.00 92.88 98 GLU A N 1
ATOM 799 C CA . GLU A 1 98 ? -4.183 2.674 -15.718 1.00 92.88 98 GLU A CA 1
ATOM 800 C C . GLU A 1 98 ? -4.718 2.707 -17.153 1.00 92.88 98 GLU A C 1
ATOM 802 O O . GLU A 1 98 ? -5.924 2.551 -17.358 1.00 92.88 98 GLU A O 1
ATOM 807 N N . THR A 1 99 ? -3.830 2.786 -18.146 1.00 93.56 99 THR A N 1
ATOM 808 C CA . THR A 1 99 ? -4.189 2.691 -19.564 1.00 93.56 99 THR A CA 1
ATOM 809 C C . THR A 1 99 ? -4.934 1.388 -19.868 1.00 93.56 99 THR A C 1
ATOM 811 O O . THR A 1 99 ? -6.002 1.402 -20.486 1.00 93.56 99 THR A O 1
ATOM 814 N N . CYS A 1 100 ? -4.402 0.243 -19.432 1.00 95.12 100 CYS A N 1
ATOM 815 C CA . CYS A 1 100 ? -5.025 -1.057 -19.677 1.00 95.12 100 CYS A CA 1
ATOM 816 C C . CYS A 1 100 ? -6.412 -1.162 -19.032 1.00 95.12 100 CYS A C 1
ATOM 818 O O . CYS A 1 100 ? -7.315 -1.759 -19.622 1.00 95.12 100 CYS A O 1
ATOM 820 N N . LEU A 1 101 ? -6.598 -0.590 -17.836 1.00 95.19 101 LEU A N 1
ATOM 821 C CA . LEU A 1 101 ? -7.890 -0.576 -17.151 1.00 95.19 101 LEU A CA 1
ATOM 822 C C . LEU A 1 101 ? -8.898 0.291 -17.914 1.00 95.19 101 LEU A C 1
ATOM 824 O O . LEU A 1 101 ? -10.018 -0.152 -18.157 1.00 95.19 101 LEU A O 1
ATOM 828 N N . GLN A 1 102 ? -8.493 1.486 -18.358 1.00 93.88 102 GLN A N 1
ATOM 829 C CA . GLN A 1 102 ? -9.339 2.381 -19.160 1.00 93.88 102 GLN A CA 1
ATOM 830 C C . GLN A 1 102 ? -9.763 1.744 -20.493 1.00 93.88 102 GLN A C 1
ATOM 832 O O . GLN A 1 102 ? -10.877 1.969 -20.963 1.00 93.88 102 GLN A O 1
ATOM 837 N N . ARG A 1 103 ? -8.900 0.908 -21.082 1.00 95.25 103 ARG A N 1
ATOM 838 C CA . ARG A 1 103 ? -9.184 0.130 -22.301 1.00 95.25 103 ARG A CA 1
ATOM 839 C C . ARG A 1 103 ? -9.977 -1.160 -22.043 1.00 95.25 103 ARG A C 1
ATOM 841 O O . ARG A 1 103 ? -10.299 -1.864 -22.997 1.00 95.25 103 ARG A O 1
ATOM 848 N N . GLY A 1 104 ? -10.264 -1.504 -20.786 1.00 95.12 104 GLY A N 1
ATOM 849 C CA . GLY A 1 104 ? -10.954 -2.744 -20.412 1.00 95.12 104 GLY A CA 1
ATOM 850 C C . GLY A 1 104 ? -10.139 -4.021 -20.655 1.00 95.12 104 GLY A C 1
ATOM 851 O O . GLY A 1 104 ? -10.715 -5.100 -20.763 1.00 95.12 104 GLY A O 1
ATOM 852 N N . GLN A 1 105 ? -8.810 -3.914 -20.768 1.00 96.00 105 GLN A N 1
ATOM 853 C CA . GLN A 1 105 ? -7.910 -5.044 -21.039 1.00 96.00 105 GLN A CA 1
ATOM 854 C C . GLN A 1 105 ? -7.492 -5.791 -19.766 1.00 96.00 105 GLN A C 1
ATOM 856 O O . GLN A 1 105 ? -7.067 -6.943 -19.837 1.00 96.00 105 GLN A O 1
ATOM 861 N N . ILE A 1 106 ? -7.611 -5.146 -18.603 1.00 96.19 106 ILE A N 1
ATOM 862 C CA . ILE A 1 106 ? -7.355 -5.750 -17.292 1.00 96.19 106 ILE A CA 1
ATOM 863 C C . ILE A 1 106 ? -8.542 -5.534 -16.357 1.00 96.19 106 ILE A C 1
ATOM 865 O O . ILE A 1 106 ? -9.377 -4.655 -16.567 1.00 96.19 106 ILE A O 1
ATOM 869 N N . THR A 1 107 ? -8.604 -6.345 -15.306 1.00 93.44 107 THR A N 1
ATOM 870 C CA . THR A 1 107 ? -9.645 -6.261 -14.277 1.00 93.44 107 THR A CA 1
ATOM 871 C C . THR A 1 107 ? -9.228 -5.332 -13.125 1.00 93.44 107 THR A C 1
ATOM 873 O O . THR A 1 107 ? -8.042 -5.074 -12.930 1.00 93.44 107 THR A O 1
ATOM 876 N N . GLU A 1 108 ? -10.180 -4.857 -12.312 1.00 88.88 108 GLU A N 1
ATOM 877 C CA . GLU A 1 108 ? -9.873 -4.102 -11.078 1.00 88.88 108 GLU A CA 1
ATOM 878 C C . GLU A 1 108 ? -8.914 -4.861 -10.133 1.00 88.88 108 GLU A C 1
ATOM 880 O O . GLU A 1 108 ? -7.954 -4.252 -9.670 1.00 88.88 108 GLU A O 1
ATOM 885 N N . PRO A 1 109 ? -9.056 -6.183 -9.894 1.00 88.06 109 PRO A N 1
ATOM 886 C CA . PRO A 1 109 ? -8.062 -6.951 -9.138 1.00 88.06 109 PRO A CA 1
ATOM 887 C C . PRO A 1 109 ? -6.647 -6.942 -9.735 1.00 88.06 109 PRO A C 1
ATOM 889 O O . PRO A 1 109 ? -5.665 -6.979 -8.990 1.00 88.06 109 PRO A O 1
ATOM 892 N N . ASP A 1 110 ? -6.523 -6.900 -11.064 1.00 91.06 110 ASP A N 1
ATOM 893 C CA . ASP A 1 110 ? -5.220 -6.798 -11.725 1.00 91.06 110 ASP A CA 1
ATOM 894 C C . ASP A 1 110 ? -4.614 -5.406 -11.547 1.00 91.06 110 ASP A C 1
ATOM 896 O O . ASP A 1 110 ? -3.430 -5.296 -11.225 1.00 91.06 110 ASP A O 1
ATOM 900 N N . TYR A 1 111 ? -5.430 -4.359 -11.690 1.00 90.62 111 TYR A N 1
ATOM 901 C CA . TYR A 1 111 ? -5.046 -2.976 -11.407 1.00 90.62 111 TYR A CA 1
ATOM 902 C C . TYR A 1 111 ? -4.601 -2.817 -9.947 1.00 90.62 111 TYR A C 1
ATOM 904 O O . TYR A 1 111 ? -3.530 -2.282 -9.660 1.00 90.62 111 TYR A O 1
ATOM 912 N N . ASP A 1 112 ? -5.359 -3.385 -9.012 1.00 87.62 112 ASP A N 1
ATOM 913 C CA . ASP A 1 112 ? -5.108 -3.311 -7.578 1.00 87.62 112 ASP A CA 1
ATOM 914 C C . ASP A 1 112 ? -3.711 -3.786 -7.158 1.00 87.62 112 ASP A C 1
ATOM 916 O O . ASP A 1 112 ? -3.172 -3.307 -6.156 1.00 87.62 112 ASP A O 1
ATOM 920 N N . ASN A 1 113 ? -3.100 -4.702 -7.919 1.00 85.88 113 ASN A N 1
ATOM 921 C CA . ASN A 1 113 ? -1.738 -5.184 -7.676 1.00 85.88 113 ASN A CA 1
ATOM 922 C C . ASN A 1 113 ? -0.695 -4.056 -7.625 1.00 85.88 113 ASN A C 1
ATOM 924 O O . ASN A 1 113 ? 0.321 -4.219 -6.957 1.00 85.88 113 ASN A O 1
ATOM 928 N N . PHE A 1 114 ? -0.939 -2.928 -8.294 1.00 88.69 114 PHE A N 1
ATOM 929 C CA . PHE A 1 114 ? 0.022 -1.826 -8.427 1.00 88.69 114 PHE A CA 1
ATOM 930 C C . PHE A 1 114 ? -0.273 -0.633 -7.504 1.00 88.69 114 PHE A C 1
ATOM 932 O O . PHE A 1 114 ? 0.580 0.245 -7.300 1.00 88.69 114 PHE A O 1
ATOM 939 N N . PHE A 1 115 ? -1.481 -0.590 -6.936 1.00 84.88 115 PHE A N 1
ATOM 940 C CA . PHE A 1 115 ? -1.986 0.576 -6.213 1.00 84.88 115 PHE A CA 1
ATOM 941 C C . PHE A 1 115 ? -2.363 0.292 -4.757 1.00 84.88 115 PHE A C 1
ATOM 943 O O . PHE A 1 115 ? -2.398 1.240 -3.976 1.00 84.88 115 PHE A O 1
ATOM 950 N N . ILE A 1 116 ? -2.560 -0.971 -4.353 1.00 79.50 116 ILE A N 1
ATOM 951 C CA . ILE A 1 116 ? -2.953 -1.329 -2.980 1.00 79.50 116 ILE A CA 1
ATOM 952 C C . ILE A 1 116 ? -1.819 -1.922 -2.156 1.00 79.50 116 ILE A C 1
ATOM 954 O O . ILE A 1 116 ? -1.088 -2.804 -2.594 1.00 79.50 116 ILE A O 1
ATOM 958 N N . SER A 1 117 ? -1.732 -1.456 -0.910 1.00 67.69 117 SER A N 1
ATOM 959 C CA . SER A 1 117 ? -0.734 -1.870 0.078 1.00 67.69 117 SER A CA 1
ATOM 960 C C . SER A 1 117 ? -1.171 -3.039 0.977 1.00 67.69 117 SER A C 1
ATOM 962 O O . SER A 1 117 ? -0.315 -3.663 1.597 1.00 67.69 117 SER A O 1
ATOM 964 N N . ALA A 1 118 ? -2.468 -3.367 1.057 1.00 66.19 118 ALA A N 1
ATOM 965 C CA . ALA A 1 118 ? -2.988 -4.457 1.892 1.00 66.19 118 ALA A CA 1
ATOM 966 C C . ALA A 1 118 ? -4.269 -5.075 1.307 1.00 66.19 118 ALA A C 1
ATOM 968 O O . ALA A 1 118 ? -5.206 -4.349 0.972 1.00 66.19 118 ALA A O 1
ATOM 969 N N . LYS A 1 119 ? -4.319 -6.411 1.205 1.00 65.56 119 LYS A N 1
ATOM 970 C CA . LYS A 1 119 ? -5.408 -7.145 0.528 1.00 65.56 119 LYS A CA 1
ATOM 971 C C . LYS A 1 119 ? -6.245 -8.055 1.432 1.00 65.56 119 LYS A C 1
ATOM 973 O O . LYS A 1 119 ? -7.323 -8.466 1.024 1.00 65.56 119 LYS A O 1
ATOM 978 N N . ASP A 1 120 ? -5.810 -8.296 2.666 1.00 69.88 120 ASP A N 1
ATOM 979 C CA . ASP A 1 120 ? -6.337 -9.402 3.483 1.00 69.88 120 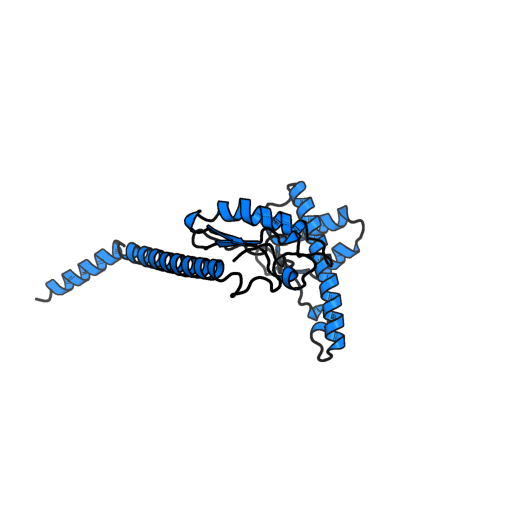ASP A CA 1
ATOM 980 C C . ASP A 1 120 ? -7.310 -8.963 4.589 1.00 69.88 120 ASP A C 1
ATOM 982 O O . ASP A 1 120 ? -7.437 -9.617 5.628 1.00 69.88 120 ASP A O 1
ATOM 986 N N . ALA A 1 121 ? -8.003 -7.838 4.400 1.00 77.25 121 ALA A N 1
ATOM 987 C CA . ALA A 1 121 ? -9.053 -7.436 5.329 1.00 77.25 121 ALA A CA 1
ATOM 988 C C . ALA A 1 121 ? -10.270 -8.361 5.182 1.00 77.25 121 ALA A C 1
ATOM 990 O O . ALA A 1 121 ? -10.707 -8.667 4.075 1.00 77.25 121 ALA A O 1
ATOM 991 N N . ASN A 1 122 ? -10.844 -8.777 6.306 1.00 83.00 122 ASN A N 1
ATOM 992 C CA . ASN A 1 122 ? -12.067 -9.573 6.346 1.00 83.00 122 ASN A CA 1
ATOM 993 C C . ASN A 1 122 ? -13.026 -9.025 7.408 1.00 83.00 122 ASN A C 1
ATOM 995 O O . ASN A 1 122 ? -12.692 -8.097 8.140 1.00 83.00 122 ASN A O 1
ATOM 999 N N . GLU A 1 123 ? -14.215 -9.614 7.534 1.00 80.44 123 GLU A N 1
ATOM 1000 C CA . GLU A 1 123 ? -15.243 -9.131 8.468 1.00 80.44 123 GLU A CA 1
ATOM 1001 C C . GLU A 1 123 ? -14.829 -9.139 9.954 1.00 80.44 123 GLU A C 1
ATOM 1003 O O . GLU A 1 123 ? -15.519 -8.540 10.777 1.00 80.44 123 GLU A O 1
ATOM 1008 N N . ARG A 1 124 ? -13.725 -9.802 10.324 1.00 83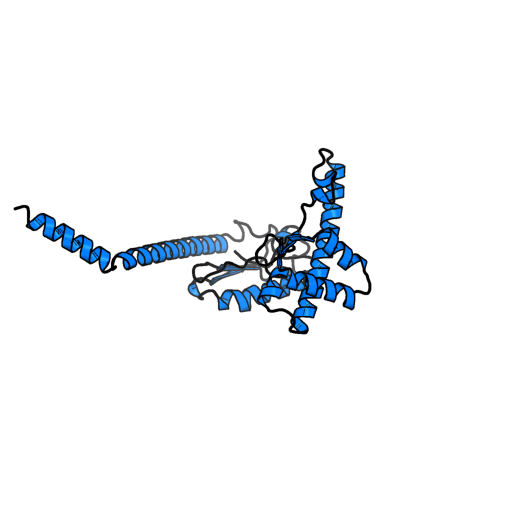.81 124 ARG A N 1
ATOM 1009 C CA . ARG A 1 124 ? -13.173 -9.821 11.691 1.00 83.81 124 ARG A CA 1
ATOM 1010 C C . ARG A 1 124 ? -12.088 -8.769 11.906 1.00 83.81 124 ARG A C 1
ATOM 1012 O O . ARG A 1 124 ? -11.642 -8.571 13.034 1.00 83.81 124 ARG A O 1
ATOM 1019 N N . THR A 1 125 ? -11.649 -8.094 10.848 1.00 90.38 125 THR A N 1
ATOM 1020 C CA . THR A 1 125 ? -10.678 -7.007 10.942 1.00 90.38 125 THR A CA 1
ATOM 1021 C C . THR A 1 125 ? -11.298 -5.815 11.671 1.00 90.38 125 THR A C 1
ATOM 1023 O O . THR A 1 125 ? -12.397 -5.372 11.343 1.00 90.38 125 THR A O 1
ATOM 1026 N N . LEU A 1 126 ? -10.571 -5.275 12.650 1.00 93.44 126 LEU A N 1
ATOM 1027 C CA . LEU A 1 126 ? -10.904 -4.014 13.307 1.00 93.44 126 LEU A CA 1
ATOM 1028 C C . LEU A 1 126 ? -10.176 -2.868 12.603 1.00 93.44 126 LEU A C 1
ATOM 1030 O O . LEU A 1 126 ? -8.967 -2.935 12.363 1.00 93.44 126 LEU A O 1
ATOM 1034 N N . CYS A 1 127 ? -10.899 -1.798 12.292 1.00 94.62 127 CYS A N 1
ATOM 1035 C CA . CYS A 1 127 ? -10.354 -0.604 11.673 1.00 94.62 127 CYS A CA 1
ATOM 1036 C C . CYS A 1 127 ? -10.491 0.586 12.617 1.00 94.62 127 CYS A C 1
ATOM 1038 O O . CYS A 1 127 ? -11.587 0.966 13.006 1.00 94.62 127 CYS A O 1
ATOM 1040 N N . PHE A 1 128 ? -9.362 1.206 12.936 1.00 96.31 128 PHE A N 1
ATOM 1041 C CA . PHE A 1 128 ? -9.314 2.438 13.711 1.00 96.31 128 PHE A CA 1
ATOM 1042 C C . PHE A 1 128 ? -8.838 3.547 12.783 1.00 96.31 128 PHE A C 1
ATOM 1044 O O . PHE A 1 128 ? -7.752 3.431 12.205 1.00 96.31 128 PHE A O 1
ATOM 1051 N N . LEU A 1 129 ? -9.645 4.591 12.632 1.00 95.62 129 LEU A N 1
ATOM 1052 C CA . LEU A 1 129 ? -9.418 5.735 11.762 1.00 95.62 129 LEU A CA 1
ATOM 1053 C C . LEU A 1 129 ? -9.143 6.970 12.615 1.00 95.62 129 LEU A C 1
ATOM 1055 O O . LEU A 1 129 ? -9.970 7.360 13.434 1.00 95.62 129 LEU A O 1
ATOM 1059 N N . ARG A 1 130 ? -7.995 7.607 12.400 1.00 96.00 130 ARG A N 1
ATOM 1060 C CA . ARG A 1 130 ? -7.649 8.884 13.027 1.00 96.00 130 ARG A CA 1
ATOM 1061 C C . ARG A 1 130 ? -7.627 10.002 11.995 1.00 96.00 130 ARG A C 1
ATOM 1063 O O . ARG A 1 130 ? -6.792 9.996 11.089 1.00 96.00 130 ARG A O 1
ATOM 1070 N N . GLU A 1 131 ? -8.460 11.003 12.208 1.00 96.06 131 GLU A N 1
ATOM 1071 C CA . GLU A 1 131 ? -8.508 12.239 11.441 1.00 96.06 131 GLU A CA 1
ATOM 1072 C C . GLU A 1 131 ? -7.846 13.365 12.246 1.00 96.06 131 GLU A C 1
ATOM 1074 O O . GLU A 1 131 ? -8.322 13.759 13.307 1.00 96.06 131 GLU A O 1
ATOM 1079 N N . ILE A 1 132 ? -6.714 13.856 11.744 1.00 96.44 132 ILE A N 1
ATOM 1080 C CA . ILE A 1 132 ? -6.078 15.090 12.219 1.00 96.44 132 ILE A CA 1
ATOM 1081 C C . ILE A 1 132 ? -6.646 16.230 11.370 1.00 96.44 132 ILE A C 1
ATOM 1083 O O . ILE A 1 132 ? -6.306 16.319 10.189 1.00 96.44 132 ILE A O 1
ATOM 1087 N N . VAL A 1 133 ? -7.560 17.019 11.930 1.00 95.56 133 VAL A N 1
ATOM 1088 C CA . VAL A 1 133 ? -8.434 17.945 11.181 1.00 95.56 133 VAL A CA 1
ATOM 1089 C C . VAL A 1 133 ? -7.639 19.032 10.456 1.00 95.56 133 VAL A C 1
ATOM 1091 O O . VAL A 1 133 ? -7.949 19.394 9.327 1.00 95.56 133 VAL A O 1
ATOM 1094 N N . ASP A 1 134 ? -6.579 19.518 11.087 1.00 95.44 134 ASP A N 1
ATOM 1095 C CA . ASP A 1 134 ? -5.761 20.644 10.648 1.00 95.44 134 ASP A CA 1
ATOM 1096 C C . ASP A 1 134 ? -4.398 20.215 10.085 1.00 95.44 134 ASP A C 1
ATOM 1098 O O . ASP A 1 134 ? -3.515 21.052 9.935 1.00 95.44 134 ASP A O 1
ATOM 1102 N N . ILE A 1 135 ? -4.202 18.935 9.734 1.00 93.81 135 ILE A N 1
ATOM 1103 C CA . ILE A 1 135 ? -2.885 18.412 9.314 1.00 93.81 135 ILE A CA 1
ATOM 1104 C C . ILE A 1 135 ? -2.263 19.178 8.136 1.00 93.81 135 ILE A C 1
ATOM 1106 O O . ILE A 1 135 ? -1.047 19.350 8.087 1.00 93.81 135 ILE A O 1
ATOM 1110 N N . GLN A 1 136 ? -3.090 19.675 7.211 1.00 91.50 136 GLN A N 1
ATOM 1111 C CA . GLN A 1 136 ? -2.638 20.443 6.046 1.00 91.50 136 GLN A CA 1
ATOM 1112 C C . GLN A 1 136 ? -2.058 21.815 6.430 1.00 91.50 136 GLN A C 1
ATOM 1114 O O . GLN A 1 136 ? -1.271 22.380 5.677 1.00 91.50 136 GLN A O 1
ATOM 1119 N N . ASN A 1 137 ? -2.378 22.332 7.619 1.00 93.50 137 ASN A N 1
ATOM 1120 C CA . ASN A 1 137 ? -1.835 23.594 8.123 1.00 93.50 137 ASN A CA 1
ATOM 1121 C C . ASN A 1 137 ? -0.429 23.429 8.724 1.00 93.50 137 ASN A C 1
ATOM 1123 O O . ASN A 1 137 ? 0.237 24.423 9.004 1.00 93.50 137 ASN A O 1
ATOM 1127 N N . HIS A 1 138 ? 0.035 22.188 8.913 1.00 92.31 138 HIS A N 1
ATOM 1128 C CA . HIS A 1 138 ? 1.279 21.867 9.621 1.00 92.31 138 HIS A CA 1
ATOM 1129 C C . HIS A 1 138 ? 2.317 21.165 8.736 1.00 92.31 138 HIS A C 1
ATOM 1131 O O . HIS A 1 138 ? 3.246 20.549 9.245 1.00 92.31 138 HIS A O 1
ATOM 1137 N N . LEU A 1 139 ? 2.205 21.260 7.406 1.00 90.75 139 LEU A N 1
ATOM 1138 C CA . LEU A 1 139 ? 3.098 20.562 6.462 1.00 90.75 139 LEU A CA 1
ATOM 1139 C C . LEU A 1 139 ? 4.588 20.925 6.619 1.00 90.75 139 LEU A C 1
ATOM 1141 O O . LEU A 1 139 ? 5.448 20.141 6.224 1.00 90.75 139 LEU A O 1
ATOM 1145 N N . SER A 1 140 ? 4.892 22.082 7.214 1.00 89.06 140 SER A N 1
ATOM 1146 C CA . SER A 1 140 ? 6.260 22.520 7.519 1.00 89.06 140 SER A CA 1
ATOM 1147 C C . SER A 1 140 ? 6.890 21.805 8.725 1.00 89.06 140 SER A C 1
ATOM 1149 O O . SER A 1 140 ? 8.107 21.849 8.881 1.00 89.06 140 SER A O 1
ATOM 1151 N N . ASP A 1 141 ? 6.098 21.161 9.590 1.00 90.19 141 ASP A N 1
ATOM 1152 C CA . ASP A 1 141 ? 6.612 20.370 10.712 1.00 90.19 141 ASP A CA 1
ATOM 1153 C C . ASP A 1 141 ? 7.125 19.015 10.201 1.00 90.19 141 ASP A C 1
ATOM 1155 O O . ASP A 1 141 ? 6.378 18.195 9.662 1.00 90.19 141 ASP A O 1
ATOM 1159 N N . GLU A 1 142 ? 8.412 18.731 10.410 1.00 88.62 142 GLU A N 1
ATOM 1160 C CA . GLU A 1 142 ? 9.028 17.474 9.976 1.00 88.62 142 GLU A CA 1
ATOM 1161 C C . GLU A 1 142 ? 8.319 16.228 10.525 1.00 88.62 142 GLU A C 1
ATOM 1163 O O . GLU A 1 142 ? 8.302 15.178 9.874 1.00 88.62 142 GLU A O 1
ATOM 1168 N N . LYS A 1 143 ? 7.704 16.317 11.711 1.00 90.81 143 LYS A N 1
ATOM 1169 C CA . LYS A 1 143 ? 6.980 15.197 12.324 1.00 90.81 143 LYS A CA 1
ATOM 1170 C C . LYS A 1 143 ? 5.704 14.854 11.554 1.00 90.81 143 LYS A C 1
ATOM 1172 O O . LYS A 1 143 ? 5.314 13.682 11.569 1.00 90.81 143 LYS A O 1
ATOM 1177 N N . VAL A 1 144 ? 5.088 15.812 10.850 1.00 91.69 144 VAL A N 1
ATOM 1178 C CA . VAL A 1 144 ? 3.876 15.595 10.035 1.00 91.69 144 VAL A CA 1
ATOM 1179 C C . VAL A 1 144 ? 4.133 14.602 8.906 1.00 91.69 144 VAL A C 1
ATOM 1181 O O . VAL A 1 144 ? 3.263 13.784 8.612 1.00 91.69 144 VAL A O 1
ATOM 1184 N N . ARG A 1 145 ? 5.360 14.537 8.371 1.00 88.94 145 ARG A N 1
ATOM 1185 C CA . ARG A 1 145 ? 5.764 13.577 7.320 1.00 88.94 145 ARG A CA 1
ATOM 1186 C C . ARG A 1 145 ? 5.575 12.104 7.707 1.00 88.94 145 ARG A C 1
ATOM 1188 O O . ARG A 1 145 ? 5.560 11.226 6.850 1.00 88.94 145 ARG A O 1
ATOM 1195 N N . LYS A 1 146 ? 5.421 11.798 9.001 1.00 89.31 146 LYS A N 1
ATOM 1196 C CA . LYS A 1 146 ? 5.091 10.441 9.475 1.00 89.31 146 LYS A CA 1
ATOM 1197 C C . LYS A 1 146 ? 3.611 10.088 9.292 1.00 89.31 146 LYS A C 1
ATOM 1199 O O . LYS A 1 146 ? 3.272 8.904 9.310 1.00 89.31 146 LYS A O 1
ATOM 1204 N N . TYR A 1 147 ? 2.750 11.090 9.135 1.00 91.88 147 TYR A N 1
ATOM 1205 C CA . TYR A 1 147 ? 1.294 10.976 9.192 1.00 91.88 147 TYR A CA 1
ATOM 1206 C C . TYR A 1 147 ? 0.594 11.243 7.865 1.00 91.88 147 TYR A C 1
ATOM 1208 O O . TYR A 1 147 ? -0.550 10.818 7.751 1.00 91.88 147 TYR A O 1
ATOM 1216 N N . ILE A 1 148 ? 1.249 11.884 6.896 1.00 92.25 148 ILE A N 1
ATOM 1217 C CA . ILE A 1 148 ? 0.713 12.189 5.563 1.00 92.25 148 ILE A CA 1
ATOM 1218 C C . ILE A 1 148 ? 1.770 11.910 4.488 1.00 92.25 148 ILE A C 1
ATOM 1220 O O . ILE A 1 148 ? 2.967 12.058 4.742 1.00 92.25 148 ILE A O 1
ATOM 1224 N N . ASP A 1 149 ? 1.337 11.454 3.310 1.00 90.38 149 ASP A N 1
ATOM 1225 C CA . ASP A 1 149 ? 2.232 11.230 2.172 1.00 90.38 149 ASP A CA 1
ATOM 1226 C C . ASP A 1 149 ? 2.520 12.564 1.459 1.00 90.38 149 ASP A C 1
ATOM 1228 O O . ASP A 1 149 ? 1.614 13.252 0.989 1.00 90.38 149 ASP A O 1
ATOM 1232 N N . ILE A 1 150 ? 3.800 12.935 1.412 1.00 85.25 150 ILE A N 1
ATOM 1233 C CA . ILE A 1 150 ? 4.307 14.204 0.878 1.00 85.25 150 ILE A CA 1
ATOM 1234 C C . ILE A 1 150 ? 5.320 13.880 -0.229 1.00 85.25 150 ILE A C 1
ATOM 1236 O O . ILE A 1 150 ? 6.237 13.087 -0.006 1.00 85.25 150 ILE A O 1
ATOM 1240 N N . SER A 1 151 ? 5.152 14.465 -1.419 1.00 73.38 151 SER A N 1
ATOM 1241 C CA . SER A 1 151 ? 5.978 14.206 -2.610 1.00 73.38 151 SER A CA 1
ATOM 1242 C C . SER A 1 151 ? 7.244 15.072 -2.686 1.00 73.38 151 SER A C 1
ATOM 1244 O O . SER A 1 151 ? 8.259 14.635 -3.220 1.00 73.38 151 SER A O 1
ATOM 1246 N N . SER A 1 152 ? 7.195 16.295 -2.155 1.00 73.25 152 SER A N 1
ATOM 1247 C CA . SER A 1 152 ? 8.316 17.245 -2.008 1.00 73.25 152 SER A CA 1
ATOM 1248 C C . SER A 1 152 ? 8.059 18.127 -0.782 1.00 73.25 152 SER A C 1
ATOM 1250 O O . SER A 1 152 ? 6.964 18.047 -0.252 1.00 73.25 152 SER A O 1
ATOM 1252 N N . GLU A 1 153 ? 9.021 18.930 -0.304 1.00 70.75 153 GLU A N 1
ATOM 1253 C CA . GLU A 1 153 ? 9.070 19.508 1.062 1.00 70.75 153 GLU A CA 1
ATOM 1254 C C . GLU A 1 153 ? 7.733 19.809 1.772 1.00 70.75 153 GLU A C 1
ATOM 1256 O O . GLU A 1 153 ? 7.629 19.474 2.956 1.00 70.75 153 GLU A O 1
ATOM 1261 N N . THR A 1 154 ? 6.738 20.370 1.072 1.00 77.19 154 THR A N 1
ATOM 1262 C CA . THR A 1 154 ? 5.378 20.656 1.568 1.00 77.19 154 THR A CA 1
ATOM 1263 C C . THR A 1 154 ? 4.239 20.288 0.595 1.00 77.19 154 THR A C 1
ATOM 1265 O O . THR A 1 154 ? 3.103 20.712 0.796 1.00 77.19 154 THR A O 1
ATOM 1268 N N . VAL A 1 155 ? 4.491 19.506 -0.461 1.00 84.81 155 VAL A N 1
ATOM 1269 C CA . VAL A 1 155 ? 3.463 19.135 -1.456 1.00 84.81 155 VAL A CA 1
ATOM 1270 C C . VAL A 1 155 ? 2.881 17.761 -1.139 1.00 84.81 155 VAL A C 1
ATOM 1272 O O . VAL A 1 155 ? 3.616 16.780 -1.044 1.00 84.81 155 VAL A O 1
ATOM 1275 N N . ILE A 1 156 ? 1.559 17.683 -0.992 1.00 87.31 156 ILE A N 1
ATOM 1276 C CA . ILE A 1 156 ? 0.837 16.430 -0.735 1.00 87.31 156 ILE A CA 1
ATOM 1277 C C . ILE A 1 156 ? 0.874 15.537 -1.983 1.00 87.31 156 ILE A C 1
ATOM 1279 O O . ILE A 1 156 ? 0.640 16.000 -3.101 1.00 87.31 156 ILE A O 1
ATOM 1283 N N . ASP A 1 157 ? 1.127 14.243 -1.783 1.00 88.94 157 ASP A N 1
ATOM 1284 C CA . ASP A 1 157 ? 0.992 13.224 -2.827 1.00 88.94 157 ASP A CA 1
ATOM 1285 C C . ASP A 1 157 ? -0.502 13.008 -3.148 1.00 88.94 157 ASP A C 1
ATOM 1287 O O . ASP A 1 157 ? -1.217 12.285 -2.449 1.00 88.94 157 ASP A O 1
ATOM 1291 N N . GLN A 1 158 ? -0.982 13.660 -4.211 1.00 89.00 158 GLN A N 1
ATOM 1292 C CA . GLN A 1 158 ? -2.390 13.616 -4.628 1.00 89.00 158 GLN A CA 1
ATOM 1293 C C . GLN A 1 158 ? -2.861 12.210 -5.029 1.00 89.00 158 GLN A C 1
ATOM 1295 O O . GLN A 1 158 ? -4.040 11.890 -4.876 1.00 89.00 158 GLN A O 1
ATOM 1300 N N . GLU A 1 159 ? -1.972 11.363 -5.560 1.00 86.31 159 GLU A N 1
ATOM 1301 C CA . GLU A 1 159 ? -2.317 9.976 -5.890 1.00 86.31 159 GLU A CA 1
ATOM 1302 C C . GLU A 1 159 ? -2.578 9.198 -4.596 1.00 86.31 159 GLU A C 1
ATOM 1304 O O . GLU A 1 159 ? -3.615 8.545 -4.457 1.00 86.31 159 GLU A O 1
ATOM 1309 N N . ALA A 1 160 ? -1.676 9.325 -3.618 1.00 89.25 160 ALA A N 1
ATOM 1310 C CA . ALA A 1 160 ? -1.840 8.708 -2.307 1.00 89.25 160 ALA A CA 1
ATOM 1311 C C . ALA A 1 160 ? -3.109 9.191 -1.592 1.00 89.25 160 ALA A C 1
ATOM 1313 O O . ALA A 1 160 ? -3.819 8.376 -1.002 1.00 89.25 160 ALA A O 1
ATOM 1314 N N . GLU A 1 161 ? -3.421 10.487 -1.669 1.00 91.56 161 GLU A N 1
ATOM 1315 C CA . GLU A 1 161 ? -4.631 11.061 -1.075 1.00 91.56 161 GLU A CA 1
ATOM 1316 C C . GLU A 1 161 ? -5.906 10.472 -1.698 1.00 91.56 161 GLU A C 1
ATOM 1318 O O . GLU A 1 161 ? -6.780 9.997 -0.971 1.00 91.56 161 GLU A O 1
ATOM 1323 N N . LYS A 1 162 ? -5.983 10.393 -3.035 1.00 91.06 162 LYS A N 1
ATOM 1324 C CA . LYS A 1 162 ? -7.113 9.761 -3.742 1.00 91.06 162 LYS A CA 1
ATOM 1325 C C . LYS A 1 162 ? -7.271 8.285 -3.378 1.00 91.06 162 LYS A C 1
ATOM 1327 O O . LYS A 1 162 ? -8.385 7.816 -3.136 1.00 91.06 162 LYS A O 1
ATOM 1332 N N . LEU A 1 163 ? -6.166 7.539 -3.318 1.00 90.12 163 LEU A N 1
ATOM 1333 C CA . LEU A 1 163 ? -6.180 6.129 -2.920 1.00 90.12 163 LEU A CA 1
ATOM 1334 C C . LEU A 1 163 ? -6.639 5.957 -1.467 1.00 90.12 163 LEU A C 1
ATOM 1336 O O . LEU A 1 163 ? -7.393 5.028 -1.160 1.00 90.12 163 LEU A O 1
ATOM 1340 N N . LEU A 1 164 ? -6.215 6.852 -0.574 1.00 92.44 164 LEU A N 1
ATOM 1341 C CA . LEU A 1 164 ? -6.614 6.854 0.828 1.00 92.44 164 LEU A CA 1
ATOM 1342 C C . LEU A 1 164 ? -8.092 7.181 1.006 1.00 92.44 164 LEU A C 1
ATOM 1344 O O . LEU A 1 164 ? -8.750 6.541 1.828 1.00 92.44 164 LEU A O 1
ATOM 1348 N N . ASP A 1 165 ? -8.617 8.123 0.229 1.00 93.00 165 ASP A N 1
ATOM 1349 C CA . ASP A 1 165 ? -10.038 8.449 0.222 1.00 93.00 165 ASP A CA 1
ATOM 1350 C C . ASP A 1 165 ? -10.879 7.246 -0.231 1.00 93.00 165 ASP A C 1
ATOM 1352 O O . ASP A 1 165 ? -11.758 6.783 0.504 1.00 93.00 165 ASP A O 1
ATOM 1356 N N . ARG A 1 166 ? -10.514 6.624 -1.365 1.00 91.25 166 ARG A N 1
ATOM 1357 C CA . ARG A 1 166 ? -11.158 5.390 -1.854 1.00 91.25 166 ARG A CA 1
ATOM 1358 C C . ARG A 1 166 ? -11.070 4.259 -0.823 1.00 91.25 166 ARG A C 1
ATOM 1360 O O . ARG A 1 166 ? -12.036 3.517 -0.633 1.00 91.25 166 ARG A O 1
ATOM 1367 N N . LEU A 1 167 ? -9.944 4.119 -0.121 1.00 90.50 167 LEU A N 1
ATOM 1368 C CA . LEU A 1 167 ? -9.782 3.119 0.938 1.00 90.50 167 LEU A CA 1
ATOM 1369 C C . LEU A 1 167 ? -10.737 3.372 2.114 1.00 90.50 167 LEU A C 1
ATOM 1371 O O . LEU A 1 167 ? -11.436 2.450 2.535 1.00 90.50 167 LEU A O 1
ATOM 1375 N N . LYS A 1 168 ? -10.785 4.609 2.624 1.00 92.31 168 LYS A N 1
ATOM 1376 C CA . LYS A 1 168 ? -11.607 5.004 3.780 1.00 92.31 168 LYS A CA 1
ATOM 1377 C C . LYS A 1 168 ? -13.104 4.947 3.494 1.00 92.31 168 LYS A C 1
ATOM 1379 O O . LYS A 1 168 ? -13.856 4.479 4.346 1.00 92.31 168 LYS A O 1
ATOM 1384 N N . ASN A 1 169 ? -13.519 5.425 2.325 1.00 92.81 169 ASN A N 1
ATOM 1385 C CA . ASN A 1 169 ? -14.926 5.696 2.035 1.00 92.81 169 ASN A CA 1
ATOM 1386 C C . ASN A 1 169 ? -15.600 4.600 1.207 1.00 92.81 169 ASN A C 1
ATOM 1388 O O . ASN A 1 169 ? -16.817 4.465 1.273 1.00 92.81 169 ASN A O 1
ATOM 1392 N N . VAL A 1 170 ? -14.831 3.801 0.458 1.00 90.38 170 VAL A N 1
ATOM 1393 C CA . VAL A 1 170 ? -15.382 2.745 -0.406 1.00 90.38 170 VAL A CA 1
ATOM 1394 C C . VAL A 1 170 ? -14.983 1.364 0.097 1.00 90.38 170 VAL A C 1
ATOM 1396 O O . VAL A 1 170 ? -15.844 0.549 0.415 1.00 90.38 170 VAL A O 1
ATOM 1399 N N . ARG A 1 171 ? -13.680 1.083 0.214 1.00 88.25 171 ARG A N 1
ATOM 1400 C CA . ARG A 1 171 ? -13.206 -0.287 0.486 1.00 88.25 171 ARG A CA 1
ATOM 1401 C C . ARG A 1 171 ? -13.459 -0.755 1.910 1.00 88.25 171 ARG A C 1
ATOM 1403 O O . ARG A 1 171 ? -13.959 -1.858 2.102 1.00 88.25 171 ARG A O 1
ATOM 1410 N N . ILE A 1 172 ? -13.117 0.063 2.905 1.00 90.75 172 ILE A N 1
ATOM 1411 C CA . ILE A 1 172 ? -13.311 -0.299 4.314 1.00 90.75 172 ILE A CA 1
ATOM 1412 C C . ILE A 1 172 ? -14.800 -0.555 4.617 1.00 90.75 172 ILE A C 1
ATOM 1414 O O . ILE A 1 172 ? -15.097 -1.627 5.145 1.00 90.75 172 ILE A O 1
ATOM 1418 N N . PRO A 1 173 ? -15.747 0.330 4.243 1.00 91.94 173 PRO A N 1
ATOM 1419 C CA . PRO A 1 173 ? -17.171 0.094 4.484 1.00 91.94 173 PRO A CA 1
ATOM 1420 C C . PRO A 1 173 ? -17.766 -1.071 3.680 1.00 91.94 173 PRO A C 1
ATOM 1422 O O . PRO A 1 173 ? -18.753 -1.654 4.116 1.00 91.94 173 PRO A O 1
ATOM 1425 N N . ALA A 1 174 ? -17.183 -1.427 2.528 1.00 90.62 174 ALA A N 1
ATOM 1426 C CA . ALA A 1 174 ? -17.640 -2.567 1.730 1.00 90.62 174 ALA A CA 1
ATOM 1427 C C . ALA A 1 174 ? -17.298 -3.929 2.362 1.00 90.62 174 ALA A C 1
ATOM 1429 O O . ALA A 1 174 ? -17.977 -4.915 2.086 1.00 90.62 174 ALA A O 1
ATOM 1430 N N . VAL A 1 175 ? -16.252 -3.994 3.194 1.00 89.69 175 VAL A N 1
ATOM 1431 C CA . VAL A 1 175 ? -15.776 -5.244 3.817 1.00 89.69 175 VAL A CA 1
ATOM 1432 C C . VAL A 1 175 ? -16.140 -5.320 5.300 1.00 89.69 175 VAL A C 1
ATOM 1434 O O . VAL A 1 175 ? -16.469 -6.395 5.805 1.00 89.69 175 VAL A O 1
ATOM 1437 N N . LEU A 1 176 ? -16.066 -4.199 6.025 1.00 91.69 176 LEU A N 1
ATOM 1438 C CA . LEU A 1 176 ? -16.227 -4.168 7.477 1.00 91.69 176 LEU A CA 1
ATOM 1439 C C . LEU A 1 176 ? -17.610 -3.677 7.891 1.00 91.69 176 LEU A C 1
ATOM 1441 O O . LEU A 1 176 ? -18.118 -2.670 7.403 1.00 91.69 176 LEU A O 1
ATOM 1445 N N . LYS A 1 177 ? -18.179 -4.350 8.894 1.00 90.69 177 LYS A N 1
ATOM 1446 C CA . LYS A 1 177 ? -19.377 -3.880 9.596 1.00 90.69 177 LYS A CA 1
ATOM 1447 C C . LYS A 1 177 ? -19.043 -2.603 10.368 1.00 90.69 177 LYS A C 1
ATOM 1449 O O . LYS A 1 177 ? -17.947 -2.482 10.913 1.00 90.69 177 LYS A O 1
ATOM 1454 N N . SER A 1 178 ? -20.008 -1.693 10.479 1.00 91.56 178 SER A N 1
ATOM 1455 C CA . SER A 1 178 ? -19.848 -0.406 11.176 1.00 91.56 178 SER A CA 1
ATOM 1456 C C . SER A 1 178 ? -19.297 -0.549 12.598 1.00 91.56 178 SER A C 1
ATOM 1458 O O . SER A 1 178 ? -18.438 0.230 12.990 1.00 91.56 178 SER A O 1
ATOM 1460 N N . GLN A 1 179 ? -19.709 -1.587 13.332 1.00 91.69 179 GLN A N 1
ATOM 1461 C CA . GLN A 1 179 ? -19.219 -1.899 14.684 1.00 91.69 179 GLN A CA 1
ATOM 1462 C C . GLN A 1 179 ? -17.707 -2.181 14.773 1.00 91.69 179 GLN A C 1
ATOM 1464 O O . GLN A 1 179 ? -17.133 -2.108 15.851 1.00 91.69 179 GLN A O 1
ATOM 1469 N N . ASN A 1 180 ? -17.059 -2.535 13.659 1.00 93.62 180 ASN A N 1
ATOM 1470 C CA . ASN A 1 180 ? -15.619 -2.782 13.600 1.00 93.62 180 ASN A CA 1
ATOM 1471 C C . ASN A 1 180 ? -14.842 -1.549 13.108 1.00 93.62 180 ASN A C 1
ATOM 1473 O O . ASN A 1 180 ? -13.633 -1.648 12.893 1.00 93.62 180 ASN A O 1
ATOM 1477 N N . ILE A 1 181 ? -15.513 -0.414 12.878 1.00 95.38 181 ILE A N 1
ATOM 1478 C CA . ILE A 1 181 ? -14.910 0.824 12.381 1.00 95.38 181 ILE A CA 1
ATOM 1479 C C . ILE A 1 181 ? -15.011 1.898 13.466 1.00 95.38 181 ILE A C 1
ATOM 1481 O O . ILE A 1 181 ? -16.079 2.443 13.728 1.00 95.38 181 ILE A O 1
ATOM 1485 N N . PHE A 1 182 ? -13.868 2.261 14.031 1.00 97.19 182 PHE A N 1
ATOM 1486 C CA . PHE A 1 182 ? -13.726 3.282 15.064 1.00 97.19 182 PHE A CA 1
ATOM 1487 C C . PHE A 1 182 ? -13.143 4.548 14.447 1.00 97.19 182 PHE A C 1
ATOM 1489 O O . PHE A 1 182 ? -12.219 4.470 13.633 1.00 97.19 182 PHE A O 1
ATOM 1496 N N . LYS A 1 183 ? -13.674 5.720 14.803 1.00 96.69 183 LYS A N 1
ATOM 1497 C CA . LYS A 1 183 ? -13.271 7.006 14.219 1.00 96.69 183 LYS A CA 1
ATOM 1498 C C . LYS A 1 183 ? -12.950 8.007 15.318 1.00 96.69 183 LYS A C 1
ATOM 1500 O O . LYS A 1 183 ? -13.781 8.246 16.182 1.00 96.69 183 LYS A O 1
ATOM 1505 N N . TYR A 1 184 ? -11.793 8.646 15.208 1.00 97.50 184 TYR A N 1
ATOM 1506 C CA . TYR A 1 184 ? -11.321 9.661 16.145 1.00 97.50 184 TYR A CA 1
ATOM 1507 C C . TYR A 1 184 ? -10.942 10.925 15.394 1.00 97.50 184 TYR A C 1
ATOM 1509 O O . TYR A 1 184 ? -10.304 10.849 14.339 1.00 97.50 184 TYR A O 1
ATOM 1517 N N . LYS A 1 185 ? -11.286 12.079 15.964 1.00 96.50 185 LYS A N 1
ATOM 1518 C CA . LYS A 1 185 ? -10.894 13.391 15.451 1.00 96.50 185 LYS A CA 1
ATOM 1519 C C . LYS A 1 185 ? -10.049 14.116 16.487 1.00 96.50 185 LYS A C 1
ATOM 1521 O O . LYS A 1 185 ? -10.405 14.143 17.660 1.00 96.50 185 LYS A O 1
ATOM 1526 N N . LEU A 1 186 ? -8.947 14.708 16.049 1.00 96.06 186 LEU A N 1
ATOM 1527 C CA . LEU A 1 186 ? -8.098 15.558 16.881 1.00 96.06 186 LEU A CA 1
ATOM 1528 C C . LEU A 1 186 ? -7.392 16.620 16.038 1.00 96.06 186 LEU A C 1
ATOM 1530 O O . LEU A 1 186 ? -7.447 16.586 14.809 1.00 96.06 186 LEU A O 1
ATOM 1534 N N . HIS A 1 187 ? -6.734 17.551 16.716 1.00 95.81 187 HIS A N 1
ATOM 1535 C CA . HIS A 1 187 ? -5.890 18.565 16.095 1.00 95.81 187 HIS A CA 1
ATOM 1536 C C . HIS A 1 187 ? -4.420 18.182 16.234 1.00 95.81 187 HIS A C 1
ATOM 1538 O O . HIS A 1 187 ? -4.054 17.391 17.103 1.00 95.81 187 HIS A O 1
ATOM 1544 N N . TRP A 1 188 ? -3.582 18.715 15.357 1.00 96.06 188 TRP A N 1
ATOM 1545 C CA . TRP A 1 188 ? -2.141 18.614 15.489 1.00 96.06 188 TRP A CA 1
ATOM 1546 C C . TRP A 1 188 ? -1.665 19.472 16.659 1.00 96.06 188 TRP A C 1
ATOM 1548 O O . TRP A 1 188 ? -2.243 20.511 16.975 1.00 96.06 188 TRP A O 1
ATOM 1558 N N . SER A 1 189 ? -0.572 19.055 17.285 1.00 94.00 189 SER A N 1
ATOM 1559 C CA . SER A 1 189 ? 0.085 19.850 18.312 1.00 94.00 189 SER A CA 1
ATOM 1560 C C . SER A 1 189 ? 1.538 20.114 17.949 1.00 94.00 189 SER A C 1
ATOM 1562 O O . SER A 1 189 ? 2.109 19.434 17.100 1.00 94.00 189 SER A O 1
ATOM 1564 N N . SER A 1 190 ? 2.166 21.075 18.628 1.00 88.06 190 SER A N 1
ATOM 1565 C CA . SER A 1 190 ? 3.568 21.457 18.382 1.00 88.06 190 SER A CA 1
ATOM 1566 C C . SER A 1 190 ? 4.555 20.284 18.471 1.00 88.06 190 SER A C 1
ATOM 1568 O O . SER A 1 190 ? 5.617 20.293 17.849 1.00 88.06 190 SER A O 1
ATOM 1570 N N . ASN A 1 191 ? 4.208 19.247 19.236 1.00 89.12 191 ASN A N 1
ATOM 1571 C CA . ASN A 1 191 ? 5.015 18.045 19.386 1.00 89.12 191 ASN A CA 1
ATOM 1572 C C . ASN A 1 191 ? 4.496 16.840 18.594 1.00 89.12 191 ASN A C 1
ATOM 1574 O O . ASN A 1 191 ? 5.022 15.735 18.763 1.00 89.12 191 ASN A O 1
ATOM 1578 N N . GLY A 1 192 ? 3.529 17.052 17.701 1.00 91.88 192 GLY A N 1
ATOM 1579 C CA . GLY A 1 192 ? 2.760 16.006 17.046 1.00 91.88 192 GLY A CA 1
ATOM 1580 C C . GLY A 1 192 ? 1.888 15.235 18.036 1.00 91.88 192 GLY A C 1
ATOM 1581 O O . GLY A 1 192 ? 1.658 15.655 19.168 1.00 91.88 192 GLY A O 1
ATOM 1582 N N . ILE A 1 193 ? 1.414 14.056 17.637 1.00 92.62 193 ILE A N 1
ATOM 1583 C CA . ILE A 1 193 ? 0.524 13.265 18.498 1.00 92.62 193 ILE A CA 1
ATOM 1584 C C . ILE A 1 193 ? 1.290 12.736 19.719 1.00 92.62 193 ILE A C 1
ATOM 1586 O O . ILE A 1 193 ? 2.213 11.932 19.586 1.00 92.62 193 ILE A O 1
ATOM 1590 N N . ASN A 1 194 ? 0.903 13.189 20.912 1.00 92.81 194 ASN A N 1
ATOM 1591 C CA . ASN A 1 194 ? 1.596 12.909 22.171 1.00 92.81 194 ASN A CA 1
ATOM 1592 C C . ASN A 1 194 ? 0.635 12.732 23.358 1.00 92.81 194 ASN A C 1
ATOM 1594 O O . ASN A 1 194 ? -0.506 13.186 23.324 1.00 92.81 194 ASN A O 1
ATOM 1598 N N . ARG A 1 195 ? 1.123 12.097 24.431 1.00 92.62 195 ARG A N 1
ATOM 1599 C CA . ARG A 1 195 ? 0.316 11.725 25.605 1.00 92.62 195 ARG A CA 1
ATOM 1600 C C . ARG A 1 195 ? -0.195 12.908 26.426 1.00 92.62 195 ARG A C 1
ATOM 1602 O O . ARG A 1 195 ? -1.225 12.761 27.066 1.00 92.62 195 ARG A O 1
ATOM 1609 N N . GLN A 1 196 ? 0.514 14.033 26.447 1.00 93.69 196 GLN A N 1
ATOM 1610 C CA . GLN A 1 196 ? 0.135 15.181 27.275 1.00 93.69 196 GLN A CA 1
ATOM 1611 C C . GLN A 1 196 ? -1.056 15.920 26.665 1.00 93.69 196 GLN A C 1
ATOM 1613 O O . GLN A 1 196 ? -2.035 16.172 27.355 1.00 93.69 196 GLN A O 1
ATOM 1618 N N . GLU A 1 197 ? -0.993 16.208 25.365 1.00 94.31 197 GLU A N 1
ATOM 1619 C CA . GLU A 1 197 ? -2.023 16.987 24.664 1.00 94.31 197 GLU A CA 1
ATOM 1620 C C . GLU A 1 197 ? -3.162 16.116 24.109 1.00 94.31 197 GLU A C 1
ATOM 1622 O O . GLU A 1 197 ? -4.235 16.628 23.810 1.00 94.31 197 GLU A O 1
ATOM 1627 N N . HIS A 1 198 ? -2.958 14.797 23.994 1.00 96.25 198 HIS A N 1
ATOM 1628 C CA . HIS A 1 198 ? -3.938 13.865 23.421 1.00 96.25 198 HIS A CA 1
ATOM 1629 C C . HIS A 1 198 ? -4.290 12.709 24.367 1.00 96.25 198 HIS A C 1
ATOM 1631 O O . HIS A 1 198 ? -4.651 11.625 23.904 1.00 96.25 198 HIS A O 1
ATOM 1637 N N . SER A 1 199 ? -4.170 12.910 25.683 1.00 96.25 199 SER A N 1
ATOM 1638 C CA . SER A 1 199 ? -4.469 11.891 26.702 1.00 96.25 199 SER A CA 1
ATOM 1639 C C . SER A 1 199 ? -5.872 11.311 26.539 1.00 96.25 199 SER A C 1
ATOM 1641 O O . SER A 1 199 ? -6.007 10.095 26.454 1.00 96.25 199 SER A O 1
ATOM 1643 N N . GLN A 1 200 ? -6.884 12.171 26.393 1.00 95.81 200 GLN A N 1
ATOM 1644 C CA . GLN A 1 200 ? -8.280 11.762 26.230 1.00 95.81 200 GLN A CA 1
ATOM 1645 C C . GLN A 1 200 ? -8.472 10.846 25.012 1.00 95.81 200 GLN A C 1
ATOM 1647 O O . GLN A 1 200 ? -9.036 9.765 25.141 1.00 95.81 200 GLN A O 1
ATOM 1652 N N . TYR A 1 201 ? -7.942 11.238 23.848 1.00 96.00 201 TYR A N 1
ATOM 1653 C CA . TYR A 1 201 ? -7.976 10.412 22.635 1.00 96.00 201 TYR A CA 1
ATOM 1654 C C . TYR A 1 201 ? -7.270 9.065 22.842 1.00 96.00 201 TYR A C 1
ATOM 1656 O O . TYR A 1 201 ? -7.767 8.028 22.413 1.00 96.00 201 TYR A O 1
ATOM 1664 N N . ILE A 1 202 ? -6.096 9.070 23.478 1.00 96.31 202 ILE A N 1
ATOM 1665 C CA . ILE A 1 202 ? -5.310 7.851 23.698 1.00 96.31 202 ILE A CA 1
ATOM 1666 C C . ILE A 1 202 ? -6.040 6.901 24.653 1.00 96.31 202 ILE A C 1
ATOM 1668 O O . ILE A 1 202 ? -6.027 5.693 24.429 1.00 96.31 202 ILE A O 1
ATOM 1672 N N . GLU A 1 203 ? -6.674 7.423 25.701 1.00 97.12 203 GLU A N 1
ATOM 1673 C CA . GLU A 1 203 ? -7.471 6.634 26.644 1.00 97.12 203 GLU A CA 1
ATOM 1674 C C . GLU A 1 203 ? -8.703 6.026 25.970 1.00 97.12 203 GLU A C 1
ATOM 1676 O O . GLU A 1 203 ? -8.926 4.823 26.096 1.00 97.12 203 GLU A O 1
ATOM 1681 N N . GLU A 1 204 ? -9.443 6.819 25.194 1.00 97.38 204 GLU A N 1
ATOM 1682 C CA . GLU A 1 204 ? -10.588 6.350 24.408 1.00 97.38 204 GLU A CA 1
ATOM 1683 C C . GLU A 1 204 ? -10.173 5.249 23.420 1.00 97.38 204 GLU A C 1
ATOM 1685 O O . GLU A 1 204 ? -10.702 4.140 23.465 1.00 97.38 204 GLU A O 1
ATOM 1690 N N . PHE A 1 205 ? -9.138 5.501 22.611 1.00 97.12 205 PHE A N 1
ATOM 1691 C CA . PHE A 1 205 ? -8.599 4.524 21.666 1.00 97.12 205 PHE A CA 1
ATOM 1692 C C . PHE A 1 205 ? -8.175 3.219 22.350 1.00 97.12 205 PHE A C 1
ATOM 1694 O O . PHE A 1 205 ? -8.457 2.135 21.840 1.00 97.12 205 PHE A O 1
ATOM 1701 N N . ASN A 1 206 ? -7.490 3.299 23.495 1.00 96.69 206 ASN A N 1
ATOM 1702 C CA . ASN A 1 206 ? -7.042 2.112 24.222 1.00 96.69 206 ASN A CA 1
ATOM 1703 C C . ASN A 1 206 ? -8.224 1.297 24.759 1.00 96.69 206 ASN A C 1
ATOM 1705 O O . ASN A 1 206 ? -8.198 0.067 24.677 1.00 96.69 206 ASN A O 1
ATOM 1709 N N . ASN A 1 207 ? -9.252 1.967 25.285 1.00 97.81 207 ASN A N 1
ATOM 1710 C CA . ASN A 1 207 ? -10.454 1.313 25.797 1.00 97.81 207 ASN A CA 1
ATOM 1711 C C . ASN A 1 207 ? -11.245 0.635 24.676 1.00 97.81 207 ASN A C 1
ATOM 1713 O O . ASN A 1 207 ? -11.618 -0.534 24.814 1.00 97.81 207 ASN A O 1
ATOM 1717 N N . ASP A 1 208 ? -11.440 1.324 23.552 1.00 97.50 208 ASP A N 1
ATOM 1718 C CA . ASP A 1 208 ? -12.105 0.772 22.372 1.00 97.50 208 ASP A CA 1
ATOM 1719 C C . ASP A 1 208 ? -11.335 -0.421 21.814 1.00 97.50 208 ASP A C 1
ATOM 1721 O O . ASP A 1 208 ? -11.912 -1.476 21.555 1.00 97.50 208 ASP A O 1
ATOM 1725 N N . PHE A 1 209 ? -10.012 -0.285 21.676 1.00 96.38 209 PHE A N 1
ATOM 1726 C CA . PHE A 1 209 ? -9.152 -1.359 21.199 1.00 96.38 209 PHE A CA 1
ATOM 1727 C C . PHE A 1 209 ? -9.247 -2.591 22.097 1.00 96.38 209 PHE A C 1
ATOM 1729 O O . PHE A 1 209 ? -9.468 -3.698 21.602 1.00 96.38 209 PHE A O 1
ATOM 1736 N N . TYR A 1 210 ? -9.110 -2.406 23.411 1.00 96.94 210 TYR A N 1
ATOM 1737 C CA . TYR A 1 210 ? -9.197 -3.495 24.377 1.00 96.94 210 TYR A CA 1
ATOM 1738 C C . TYR A 1 210 ? -10.559 -4.195 24.317 1.00 96.94 210 TYR A C 1
ATOM 1740 O O . TYR A 1 210 ? -10.624 -5.423 24.220 1.00 96.94 210 TYR A O 1
ATOM 1748 N N . THR A 1 211 ? -11.641 -3.417 24.325 1.00 96.56 211 THR A N 1
ATOM 1749 C CA . THR A 1 211 ? -13.015 -3.932 24.316 1.00 96.56 211 THR A CA 1
ATOM 1750 C C . THR A 1 211 ? -13.306 -4.686 23.024 1.00 96.56 211 THR A C 1
ATOM 1752 O O . THR A 1 211 ? -13.703 -5.851 23.064 1.00 96.56 211 THR A O 1
ATOM 1755 N N . ALA A 1 212 ? -13.010 -4.081 21.873 1.00 94.75 212 ALA A N 1
ATOM 1756 C CA . ALA A 1 212 ? -13.246 -4.686 20.570 1.00 94.75 212 ALA A CA 1
ATOM 1757 C C . ALA A 1 212 ? -12.432 -5.974 20.372 1.00 94.75 212 ALA A C 1
ATOM 1759 O O . ALA A 1 212 ? -12.948 -6.958 19.839 1.00 94.75 212 ALA A O 1
ATOM 1760 N N . MET A 1 213 ? -11.174 -6.004 20.829 1.00 93.25 213 MET A N 1
ATOM 1761 C CA . MET A 1 213 ? -10.341 -7.210 20.788 1.00 93.25 213 MET A CA 1
ATOM 1762 C C . MET A 1 213 ? -10.908 -8.325 21.667 1.00 93.25 213 MET A C 1
ATOM 1764 O O . MET A 1 213 ? -10.991 -9.469 21.219 1.00 93.25 213 MET A O 1
ATOM 1768 N N . LYS A 1 214 ? -11.328 -8.001 22.895 1.00 94.12 214 LYS A N 1
ATOM 1769 C CA . LYS A 1 214 ? -11.942 -8.970 23.808 1.00 94.12 214 LYS A CA 1
ATOM 1770 C C . LYS A 1 214 ? -13.207 -9.576 23.199 1.00 94.12 214 LYS A C 1
ATOM 1772 O O . LYS A 1 214 ? -13.319 -10.794 23.119 1.00 94.12 214 LYS A O 1
ATOM 1777 N N . GLU A 1 215 ? -14.095 -8.744 22.662 1.00 91.31 215 GLU A N 1
ATOM 1778 C CA . GLU A 1 215 ? -15.304 -9.217 21.985 1.00 91.31 215 GLU A CA 1
ATOM 1779 C C . GLU A 1 215 ? -15.005 -10.092 20.761 1.00 91.31 215 GLU A C 1
ATOM 1781 O O . GLU A 1 215 ? -15.707 -11.071 20.512 1.00 91.31 215 GLU A O 1
ATOM 1786 N N . GLN A 1 216 ? -13.979 -9.758 19.968 1.00 88.81 216 GLN A N 1
ATOM 1787 C CA . GLN A 1 216 ? -13.561 -10.591 18.835 1.00 88.81 216 GLN A CA 1
ATOM 1788 C C . GLN A 1 216 ? -13.106 -11.980 19.298 1.00 88.81 216 GLN A C 1
ATOM 1790 O O . GLN A 1 216 ? -13.478 -12.983 18.681 1.00 88.81 216 GLN A O 1
ATOM 1795 N N . ILE A 1 217 ? -12.343 -12.051 20.392 1.00 88.00 217 ILE A N 1
ATOM 1796 C CA . ILE A 1 217 ? -11.896 -13.317 20.984 1.00 88.00 217 ILE A CA 1
ATOM 1797 C C . ILE A 1 217 ? -13.093 -14.116 21.509 1.00 88.00 217 ILE A C 1
ATOM 1799 O O . ILE A 1 217 ? -13.214 -15.296 21.177 1.00 88.00 217 ILE A O 1
ATOM 1803 N N . ASP A 1 218 ? -14.003 -13.479 22.249 1.00 88.31 218 ASP A N 1
ATOM 1804 C CA . ASP A 1 218 ? -15.189 -14.133 22.811 1.00 88.31 218 ASP A CA 1
ATOM 1805 C C . ASP A 1 218 ? -16.096 -14.694 21.702 1.00 88.31 218 ASP A C 1
ATOM 1807 O O . ASP A 1 218 ? -16.499 -15.859 21.756 1.00 88.31 218 ASP A O 1
ATOM 1811 N N . ARG A 1 219 ? -16.330 -13.921 20.629 1.00 83.12 219 ARG A N 1
ATOM 1812 C CA . ARG A 1 219 ? -17.070 -14.375 19.435 1.00 83.12 219 ARG A CA 1
ATOM 1813 C C . ARG A 1 219 ? -16.392 -15.567 18.756 1.00 83.12 219 ARG A C 1
ATOM 1815 O O . ARG A 1 219 ? -17.060 -16.534 18.386 1.00 83.12 219 ARG A O 1
ATOM 1822 N N . CYS A 1 220 ? -15.066 -15.532 18.609 1.00 79.44 220 CYS A N 1
ATOM 1823 C CA . CYS A 1 220 ? -14.312 -16.651 18.043 1.00 79.44 220 CYS A CA 1
ATOM 1824 C C . CYS A 1 220 ? -14.415 -17.904 18.925 1.00 79.44 220 CYS A C 1
ATOM 1826 O O . CYS A 1 220 ? -14.626 -18.998 18.399 1.00 79.44 220 CYS A O 1
ATOM 1828 N N . GLY A 1 221 ? -14.313 -17.751 20.248 1.00 76.31 221 GLY A N 1
ATOM 1829 C CA . GLY A 1 221 ? -14.479 -18.833 21.217 1.00 76.31 221 GLY A CA 1
ATOM 1830 C C . GLY A 1 221 ? -15.862 -19.477 21.126 1.00 76.31 221 GLY A C 1
ATOM 1831 O O . GLY A 1 221 ? -15.960 -20.688 20.947 1.00 76.31 221 GLY A O 1
ATOM 1832 N N . GLN A 1 222 ? -16.928 -18.675 21.145 1.00 67.75 222 GLN A N 1
ATOM 1833 C CA . GLN A 1 222 ? -18.312 -19.154 21.036 1.00 67.75 222 GLN A CA 1
ATOM 1834 C C . GLN A 1 222 ? -18.587 -19.893 19.718 1.00 67.75 222 GLN A C 1
ATOM 1836 O O . GLN A 1 222 ? -19.251 -20.930 19.737 1.00 67.75 222 GLN A O 1
ATOM 1841 N N . SER A 1 223 ? -18.025 -19.424 18.594 1.00 60.88 223 SER A N 1
ATOM 1842 C CA . SER A 1 223 ? -18.145 -20.115 17.297 1.00 60.88 223 SER A CA 1
ATOM 1843 C C . SER A 1 223 ? -17.498 -21.508 17.292 1.00 60.88 223 SER A C 1
ATOM 1845 O O . SER A 1 223 ? -17.960 -22.407 16.599 1.00 60.88 223 SER A O 1
ATOM 1847 N N . ARG A 1 224 ? -16.445 -21.718 18.098 1.00 57.16 224 ARG A N 1
ATOM 1848 C CA . ARG A 1 224 ? -15.798 -23.031 18.249 1.00 57.16 224 ARG A CA 1
ATOM 1849 C C . ARG A 1 224 ? -16.609 -23.973 19.134 1.00 57.16 224 ARG A C 1
ATOM 1851 O O . ARG A 1 224 ? -16.634 -25.165 18.861 1.00 57.16 224 ARG A O 1
ATOM 1858 N N . TYR A 1 225 ? -17.303 -23.450 20.146 1.00 54.34 225 TYR A N 1
ATOM 1859 C CA . TYR A 1 225 ? -18.205 -24.254 20.978 1.00 54.34 225 TYR A CA 1
ATOM 1860 C C . TYR A 1 225 ? -19.470 -24.694 20.231 1.00 54.34 225 TYR A C 1
ATOM 1862 O O . TYR A 1 225 ? -19.992 -25.767 20.512 1.00 54.34 225 TYR A O 1
ATOM 1870 N N . THR A 1 226 ? -19.947 -23.926 19.247 1.00 51.59 226 THR A N 1
ATOM 1871 C CA . THR A 1 226 ? -21.122 -24.306 18.435 1.00 51.59 226 THR A CA 1
ATOM 1872 C C . THR A 1 226 ? -20.833 -25.457 17.467 1.00 51.59 226 THR A C 1
ATOM 1874 O O . THR A 1 226 ? -21.728 -26.254 17.190 1.00 51.59 226 THR A O 1
ATOM 1877 N N . ILE A 1 227 ? -19.573 -25.630 17.046 1.00 52.03 227 ILE A N 1
ATOM 1878 C CA . ILE A 1 227 ? -19.099 -26.836 16.334 1.00 52.03 227 ILE A CA 1
ATOM 1879 C C . ILE A 1 227 ? -19.164 -28.080 17.250 1.00 52.03 227 ILE A C 1
ATOM 1881 O O . ILE A 1 227 ? -19.167 -29.207 16.771 1.00 52.03 227 ILE A O 1
ATOM 1885 N N . GLY A 1 228 ? -19.312 -27.893 18.567 1.00 49.94 228 GLY A N 1
ATOM 1886 C CA . GLY A 1 228 ? -19.571 -28.955 19.543 1.00 49.94 228 GLY A CA 1
ATOM 1887 C C . GLY A 1 228 ? -20.976 -29.575 19.491 1.00 49.94 228 GLY A C 1
ATOM 1888 O O . GLY A 1 228 ? -21.281 -30.459 20.284 1.00 49.94 228 GLY A O 1
ATOM 1889 N N . SER A 1 229 ? -21.842 -29.111 18.581 1.00 55.00 229 SER A N 1
ATOM 1890 C CA . SER A 1 229 ? -23.153 -29.717 18.287 1.00 55.00 229 SER A CA 1
ATOM 1891 C C . SER A 1 229 ? -23.121 -30.632 17.057 1.00 55.00 229 SER A C 1
ATOM 1893 O O . SER A 1 229 ? -24.154 -30.914 16.454 1.00 55.00 229 SER A O 1
ATOM 1895 N N . ASP A 1 230 ? -21.928 -31.076 16.658 1.00 64.00 230 ASP A N 1
ATOM 1896 C CA . ASP A 1 230 ? -21.773 -32.039 15.579 1.00 64.00 230 ASP A CA 1
ATOM 1897 C C . ASP A 1 230 ? -22.438 -33.365 15.978 1.00 64.00 230 ASP A C 1
ATOM 1899 O O . ASP A 1 230 ? -22.153 -33.920 17.043 1.00 64.00 230 ASP A O 1
ATOM 1903 N N . SER A 1 231 ? -23.337 -33.869 15.130 1.00 71.75 231 SER A N 1
ATOM 1904 C CA . SER A 1 231 ? -24.071 -35.122 15.367 1.00 71.75 231 SER A CA 1
ATOM 1905 C C . SER A 1 231 ? -23.137 -36.286 15.709 1.00 71.75 231 SER A C 1
ATOM 1907 O O . SER A 1 231 ? -23.468 -37.106 16.560 1.00 71.75 231 SER A O 1
ATOM 1909 N N . LEU A 1 232 ? -21.925 -36.277 15.144 1.00 75.00 232 LEU A N 1
ATOM 1910 C CA . LEU A 1 232 ? -20.875 -37.251 15.414 1.00 75.00 232 LEU A CA 1
ATOM 1911 C C . LEU A 1 232 ? -20.345 -37.161 16.855 1.00 75.00 232 LEU A C 1
ATOM 1913 O O . LEU A 1 232 ? -20.079 -38.177 17.488 1.00 75.00 232 LEU A O 1
ATOM 1917 N N . GLN A 1 233 ? -20.189 -35.955 17.407 1.00 72.38 233 GLN A N 1
ATOM 1918 C CA . GLN A 1 233 ? -19.752 -35.782 18.797 1.00 72.38 233 GLN A CA 1
ATOM 1919 C C . GLN A 1 233 ? -20.844 -36.211 19.774 1.00 72.38 233 GLN A C 1
ATOM 1921 O O . GLN A 1 233 ? -20.539 -36.800 20.811 1.00 72.38 233 GLN A O 1
ATOM 1926 N N . HIS A 1 234 ? -22.107 -35.954 19.426 1.00 72.69 234 HIS A N 1
ATOM 1927 C CA . HIS A 1 234 ? -23.246 -36.444 20.191 1.00 72.69 234 HIS A CA 1
ATOM 1928 C C . HIS A 1 234 ? -23.300 -37.977 20.183 1.00 72.69 234 HIS A C 1
ATOM 1930 O O . HIS A 1 234 ? -23.357 -38.581 21.249 1.00 72.69 234 HIS A O 1
ATOM 1936 N N . GLU A 1 235 ? -23.158 -38.602 19.012 1.00 78.69 235 GLU A N 1
ATOM 1937 C CA . GLU A 1 235 ? -23.111 -40.060 18.852 1.00 78.69 235 GLU A CA 1
ATOM 1938 C C . GLU A 1 235 ? -21.954 -40.684 19.648 1.00 78.69 235 GLU A C 1
ATOM 1940 O O . GLU A 1 235 ? -22.158 -41.630 20.407 1.00 78.69 235 GLU A O 1
ATOM 1945 N N . VAL A 1 236 ? -20.742 -40.122 19.565 1.00 81.81 236 VAL A N 1
ATOM 1946 C CA . VAL A 1 236 ? -19.580 -40.608 20.331 1.00 81.81 236 VAL A CA 1
ATOM 1947 C C . VAL A 1 236 ? -19.823 -40.516 21.842 1.00 81.81 236 VAL A C 1
ATOM 1949 O O . VAL A 1 236 ? -19.453 -41.431 22.582 1.00 81.81 236 VAL A O 1
ATOM 1952 N N . LEU A 1 237 ? -20.453 -39.437 22.316 1.00 80.50 237 LEU A N 1
ATOM 1953 C CA . LEU A 1 237 ? -20.802 -39.277 23.729 1.00 80.50 237 LEU A CA 1
ATOM 1954 C C . LEU A 1 237 ? -21.894 -40.263 24.165 1.00 80.50 237 LEU A C 1
ATOM 1956 O O . LEU A 1 237 ? -21.751 -40.879 25.221 1.00 80.50 237 LEU A O 1
ATOM 1960 N N . GLU A 1 238 ? -22.941 -40.462 23.363 1.00 79.12 238 GLU A N 1
ATOM 1961 C CA . GLU A 1 238 ? -23.992 -41.447 23.641 1.00 79.12 238 GLU A CA 1
ATOM 1962 C C . GLU A 1 238 ? -23.437 -42.874 23.685 1.00 79.12 238 GLU A C 1
ATOM 1964 O O . GLU A 1 238 ? -23.709 -43.611 24.636 1.00 79.12 238 GLU A O 1
ATOM 1969 N N . HIS A 1 239 ? -22.583 -43.245 22.727 1.00 79.00 239 HIS A N 1
ATOM 1970 C CA . HIS A 1 239 ? -21.897 -44.536 22.722 1.00 79.00 239 HIS A CA 1
ATOM 1971 C C . HIS A 1 239 ? -21.007 -44.712 23.959 1.00 79.00 239 HIS A C 1
ATOM 1973 O O . HIS A 1 239 ? -21.032 -45.763 24.598 1.00 79.00 239 HIS A O 1
ATOM 1979 N N . ALA A 1 240 ? -20.247 -43.687 24.353 1.00 83.69 240 ALA A N 1
ATOM 1980 C CA . ALA A 1 240 ? -19.410 -43.749 25.550 1.00 83.69 240 ALA A CA 1
ATOM 1981 C C . ALA A 1 240 ? -20.235 -43.913 26.841 1.00 83.69 240 ALA A C 1
ATOM 1983 O O . ALA A 1 240 ? -19.802 -44.604 27.768 1.00 83.69 240 ALA A O 1
ATOM 1984 N N . ILE A 1 241 ? -21.420 -43.299 26.906 1.00 82.56 241 ILE A N 1
ATOM 1985 C CA . ILE A 1 241 ? -22.360 -43.447 28.024 1.00 82.56 241 ILE A CA 1
ATOM 1986 C C . ILE A 1 241 ? -22.958 -44.859 28.037 1.00 82.56 241 ILE A C 1
ATOM 1988 O O . ILE A 1 241 ? -22.937 -45.505 29.085 1.00 82.56 241 ILE A O 1
ATOM 1992 N N . GLN A 1 242 ? -23.412 -45.372 26.889 1.00 80.06 242 GLN A N 1
ATOM 1993 C CA . GLN A 1 242 ? -23.943 -46.735 26.774 1.00 80.06 242 GLN A CA 1
ATOM 1994 C C . GLN A 1 242 ? -22.900 -47.804 27.125 1.00 80.06 242 GLN A C 1
ATOM 1996 O O . GLN A 1 242 ? -23.208 -48.776 27.814 1.00 80.06 242 GLN A O 1
ATOM 2001 N N . CYS A 1 243 ? -21.641 -47.613 26.732 1.00 77.12 243 CYS A N 1
ATOM 2002 C CA . CYS A 1 243 ? -20.558 -48.522 27.105 1.00 77.12 243 CYS A CA 1
ATOM 2003 C C . CYS A 1 243 ? -20.315 -48.563 28.621 1.00 77.12 243 CYS A C 1
ATOM 2005 O O . CYS A 1 243 ? -19.870 -49.586 29.131 1.00 77.12 243 CYS A O 1
ATOM 2007 N N . LYS A 1 244 ? -20.616 -47.491 29.367 1.00 73.44 244 LYS A N 1
ATOM 2008 C CA . LYS A 1 244 ? -20.514 -47.495 30.837 1.00 73.44 244 LYS A CA 1
ATOM 2009 C C . LYS A 1 244 ? -21.699 -48.175 31.513 1.00 73.44 244 LYS A C 1
ATOM 2011 O O . LYS A 1 244 ? -21.511 -48.784 32.560 1.00 73.44 244 LYS A O 1
ATOM 2016 N N . THR A 1 245 ? -22.898 -48.088 30.941 1.00 67.62 245 THR A N 1
ATOM 2017 C CA . THR A 1 245 ? -24.087 -48.749 31.500 1.00 67.62 245 THR A CA 1
ATOM 2018 C C . THR A 1 245 ? -24.117 -50.255 31.238 1.00 67.62 245 THR A C 1
ATOM 2020 O O . THR A 1 245 ? -24.793 -50.965 31.970 1.00 67.62 245 THR A O 1
ATOM 2023 N N . TYR A 1 246 ? -23.356 -50.755 30.258 1.00 59.03 246 TYR A N 1
ATOM 2024 C CA . TYR A 1 246 ? -23.222 -52.190 29.961 1.00 59.03 246 TYR A CA 1
ATOM 2025 C C . TYR A 1 246 ? -22.113 -52.925 30.744 1.00 59.03 246 TYR A C 1
ATOM 2027 O O . TYR A 1 246 ? -21.943 -54.127 30.559 1.00 59.03 246 TYR A O 1
ATOM 2035 N N . VAL A 1 247 ? -21.360 -52.237 31.613 1.00 55.31 247 VAL A N 1
ATOM 2036 C CA . VAL A 1 247 ? -20.295 -52.834 32.456 1.00 55.31 247 VAL A CA 1
ATOM 2037 C C . VAL A 1 247 ? -20.755 -53.001 33.922 1.00 55.31 247 VAL A C 1
ATOM 2039 O O . VAL A 1 247 ? -19.934 -53.085 34.831 1.00 55.31 247 VAL A O 1
ATOM 2042 N N . ALA A 1 248 ? -22.068 -53.063 34.165 1.00 44.16 248 ALA A N 1
ATOM 2043 C CA . ALA A 1 248 ? -22.661 -53.383 35.468 1.00 44.16 248 ALA A CA 1
ATOM 2044 C C . ALA A 1 248 ? -23.367 -54.744 35.439 1.00 44.16 248 ALA A C 1
ATOM 2046 O O . ALA A 1 248 ? -24.130 -54.983 34.475 1.00 44.16 248 ALA A O 1
#

Radius of gyration: 25.75 Å; chains: 1; bounding box: 56×77×63 Å

Sequence (248 aa):
LLSHRYGSRPIPAQIRASLFDLLKETVLNEQNENHDAELLTQWYRLDTNCMPPAYVLQNISSIIPHFISKNTDEVKQADKEWKDINNRIRLCLRQAAETCLQRGQITEPDYDNFFISAKDANERTLCFLREIVDIQNHLSDEKVRKYIDISSETVIDQEAEKLLDRLKNVRIPAVLKSQNIFKYKLHWSSNGINRQEHSQYIEEFNNDFYTAMKEQIDRCGQSRYTIGSDSLQHEVLEHAIQCKTYVA

Foldseek 3Di:
DAEAFQDDQFQFQKDQPVLLVQLLVLLVVPVVDVVLSVLSPVQWDWDVVDVVIITGGDDLCVVQVLCPPPDPVSVVVSVVVCVVSRVSNLVSSLVSLVVCVVVVNDDPVNNCSSQHDDDDDAQLAAAEYEYAPCLLVPLQDPVSVVRFDAPDSNHGPVSRNVSSCCCVPPVCVVGYDPLRYHYYYDHADPVGDDCPRCVVVVVVVVVSVVVSVVVSVVVVVVVVVVVCPPVVNVVVVVVVVVVVVVVD

pLDDT: mean 88.01, std 10.37, range [44.16, 97.81]